Protein AF-X6MZI5-F1 (afdb_monomer)

Mean predicted aligned error: 8.21 Å

Sequence (232 aa):
QGCAEGRALANDKRVLLYYNGHGVPIPSDIGEIWFFNRNYTEYVPVSIWDVSNWLGSPSVMIFDCSAAGRIINRYQTYRQEYVKTQLRDYAQMQMQLQVQSQASESVLLNQPLTQIPEGGVSWNGLQIETAPILFGACDEGEILPMNPEWPRDIFTSCLLTPLKIAVKWFVKTHEWLHISDEVIQLLDNPLVGGDSTDHKSPLGELAWILLTVTDTIAWNVLPTGFFFFFFF

InterPro domains:
  IPR004083 Regulatory associated protein of TOR [PTHR12848] (3-227)
  IPR029347 Raptor, N-terminal CASPase-like domain [PF14538] (3-74)
  IPR029347 Raptor, N-terminal CASPase-like domain [SM01302] (1-76)

pLDDT: mean 86.28, std 15.32, range [34.62, 98.5]

Nearest PDB structures (foldseek):
  7uxh-assembly1_E  TM=8.650E-01  e=5.722E-16  Homo sapiens
  7ux2-assembly1_A  TM=8.882E-01  e=2.419E-15  Homo sapiens
  5wbl-assembly1_A  TM=8.940E-01  e=1.315E-14  Arabidopsis thaliana
  6bcu-assembly1_W  TM=8.772E-01  e=2.039E-14  Homo sapiens
  5wbj-assembly1_A  TM=8.291E-01  e=2.171E-14  Arabidopsis thaliana

Foldseek 3Di:
DVLLVQCVVQPQHEGEAEDAQAPHDDADLLQWGWDADPVNPDTDTDHLCVSDVSNFPDYAYEYQFWLQQSNVVNVVVVLVVVVVVLVVVVVVVVVVVVVVDVPDDDDDDDDDDDDDDRFADADPNRGDGDGYHYHYPDHNNGGQDPPPLADSRLVVCCVPPVLLSVVSVVCVVCVVVVDDVVNSVCLVPCVRQPDLCDCVGNNVVSNVVVVVVVLVCLVVPDDPVVSVVPPD

Solvent-accessible surface area (backbone atoms only — not comparable to full-atom values): 13535 Å² total; per-residue (Å²): 111,70,44,46,53,47,28,66,73,42,54,82,42,73,35,78,46,80,44,77,39,80,91,46,69,70,50,37,86,86,13,28,44,62,41,67,44,99,81,68,79,46,81,42,77,42,49,50,62,57,54,48,64,43,35,43,59,44,30,35,39,37,33,43,29,38,18,21,29,26,47,54,56,35,44,53,50,54,48,53,53,51,53,53,49,55,53,49,54,51,53,52,51,54,54,52,51,57,67,57,52,80,74,62,86,89,79,91,87,83,80,80,92,78,79,90,63,99,74,44,52,73,57,98,83,47,79,42,76,49,80,61,50,78,46,54,59,34,50,57,88,38,70,68,71,81,58,82,92,48,66,79,55,49,58,56,37,49,74,76,39,43,65,62,46,51,51,51,51,52,50,69,76,37,67,89,68,76,75,53,72,69,64,60,56,37,64,79,32,60,91,75,23,40,48,66,85,38,65,89,26,72,39,5,40,52,44,50,50,51,52,53,52,54,51,50,50,43,64,74,71,43,57,69,73,58,36,53,72,76,78,104

Radius of gyration: 23.89 Å; Cα contacts (8 Å, |Δi|>4): 265; chains: 1; bounding box: 51×34×81 Å

Organism: Reticulomyxa filosa (NCBI:txid46433)

Structure (mmCIF, N/CA/C/O backbone):
data_AF-X6MZI5-F1
#
_entry.id   AF-X6MZI5-F1
#
loop_
_atom_site.group_PDB
_atom_site.id
_atom_site.type_symbol
_atom_site.label_atom_id
_atom_site.label_alt_id
_atom_site.label_comp_id
_atom_site.label_asym_id
_atom_site.label_entity_id
_atom_site.label_seq_id
_atom_site.pdbx_PDB_ins_code
_atom_site.Cartn_x
_atom_site.Cartn_y
_atom_site.Cartn_z
_atom_site.occupancy
_atom_site.B_iso_or_equiv
_atom_site.auth_seq_id
_atom_site.auth_comp_id
_atom_site.auth_asym_id
_atom_site.auth_atom_id
_atom_site.pdbx_PDB_model_num
ATOM 1 N N . GLN A 1 1 ? -11.465 -13.905 6.793 1.00 70.56 1 GLN A N 1
ATOM 2 C CA . GLN A 1 1 ? -10.722 -15.117 7.201 1.00 70.56 1 GLN A CA 1
ATOM 3 C C . GLN A 1 1 ? -9.212 -14.882 7.129 1.00 70.56 1 GLN A C 1
ATOM 5 O O . GLN A 1 1 ? -8.599 -14.855 8.185 1.00 70.56 1 GLN A O 1
ATOM 10 N N . GLY A 1 2 ? -8.643 -14.564 5.957 1.00 87.88 2 GLY A N 1
ATOM 11 C CA . GLY A 1 2 ? -7.191 -14.347 5.815 1.00 87.88 2 GLY A CA 1
ATOM 12 C C . GLY A 1 2 ? -6.569 -13.284 6.739 1.00 87.88 2 GLY A C 1
ATOM 13 O O . GLY A 1 2 ? -5.491 -13.514 7.270 1.00 87.88 2 GLY A O 1
ATOM 14 N N . CYS A 1 3 ? -7.245 -12.157 7.007 1.00 92.62 3 CYS A N 1
ATOM 15 C CA . CYS A 1 3 ? -6.718 -11.123 7.915 1.00 92.62 3 CYS A CA 1
ATOM 16 C C . CYS A 1 3 ? -6.509 -11.635 9.351 1.00 92.62 3 CYS A C 1
ATOM 18 O O . CYS A 1 3 ? -5.430 -11.464 9.912 1.00 92.62 3 CYS A O 1
ATOM 20 N N . ALA A 1 4 ? -7.521 -12.299 9.920 1.00 91.75 4 ALA A N 1
ATOM 21 C CA . ALA A 1 4 ? -7.469 -12.812 11.289 1.00 91.75 4 ALA A CA 1
ATOM 22 C C . ALA A 1 4 ? -6.452 -13.957 11.436 1.00 91.75 4 ALA A C 1
ATOM 24 O O . ALA A 1 4 ? -5.729 -14.017 12.426 1.00 91.75 4 ALA A O 1
ATOM 25 N N . GLU A 1 5 ? -6.355 -14.833 10.431 1.00 93.81 5 GLU A N 1
ATOM 26 C CA . GLU A 1 5 ? -5.334 -15.888 10.380 1.00 93.81 5 GLU A CA 1
ATOM 27 C C . GLU A 1 5 ? -3.920 -15.294 10.290 1.00 93.81 5 GLU A C 1
ATOM 29 O O . GLU A 1 5 ? -3.028 -15.711 11.026 1.00 93.81 5 GLU A O 1
ATOM 34 N N . GLY A 1 6 ? -3.728 -14.269 9.451 1.00 93.44 6 GLY A N 1
ATOM 35 C CA . GLY A 1 6 ? -2.463 -13.545 9.334 1.00 93.44 6 GLY A CA 1
ATOM 36 C C . GLY A 1 6 ? -2.044 -12.867 10.641 1.00 93.44 6 GLY A C 1
ATOM 37 O O . GLY A 1 6 ? -0.890 -12.994 11.048 1.00 93.44 6 GLY A O 1
ATOM 38 N N . ARG A 1 7 ? -2.979 -12.210 11.343 1.00 94.62 7 ARG A N 1
ATOM 39 C CA . ARG A 1 7 ? -2.736 -11.658 12.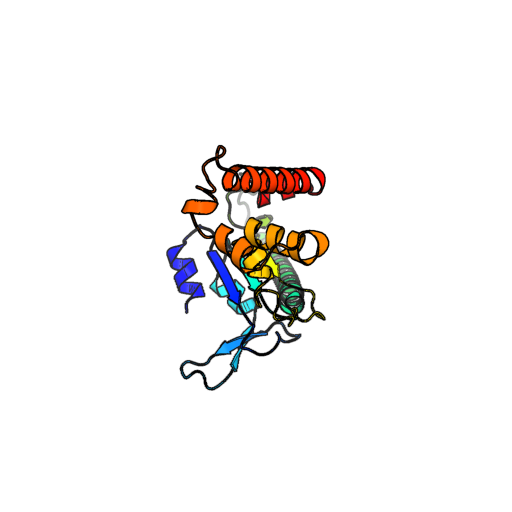687 1.00 94.62 7 ARG A CA 1
ATOM 40 C C . ARG A 1 7 ? -2.354 -12.748 13.685 1.00 94.62 7 ARG A C 1
ATOM 42 O O . ARG A 1 7 ? -1.344 -12.602 14.364 1.00 94.62 7 ARG A O 1
ATOM 49 N N . ALA A 1 8 ? -3.109 -13.844 13.749 1.00 94.69 8 ALA A N 1
ATOM 50 C CA . ALA A 1 8 ? -2.812 -14.942 14.668 1.00 94.69 8 ALA A CA 1
ATOM 51 C C . ALA A 1 8 ? -1.412 -15.536 14.431 1.00 94.69 8 ALA A C 1
ATOM 53 O O . ALA A 1 8 ? -0.701 -15.834 15.387 1.00 94.69 8 ALA A O 1
ATOM 54 N N . LEU A 1 9 ? -0.991 -15.654 13.168 1.00 95.81 9 LEU A N 1
ATOM 55 C CA . LEU A 1 9 ? 0.343 -16.136 12.806 1.00 95.81 9 LEU A CA 1
ATOM 56 C C . LEU A 1 9 ? 1.454 -15.135 13.161 1.00 95.81 9 LEU A C 1
ATOM 58 O O . LEU A 1 9 ? 2.540 -15.539 13.576 1.00 95.81 9 LEU A O 1
ATOM 62 N N . ALA A 1 10 ? 1.202 -13.838 12.978 1.00 94.88 10 ALA A N 1
ATOM 63 C CA . ALA A 1 10 ? 2.181 -12.789 13.243 1.00 94.88 10 ALA A CA 1
ATOM 64 C C . ALA A 1 10 ? 2.359 -12.490 14.740 1.00 94.88 10 ALA A C 1
ATOM 66 O O . ALA A 1 10 ? 3.416 -11.986 15.125 1.00 94.88 10 ALA A O 1
ATOM 67 N N . ASN A 1 11 ? 1.366 -12.812 15.578 1.00 92.62 11 ASN A N 1
ATOM 68 C CA . ASN A 1 11 ? 1.321 -12.426 16.989 1.00 92.62 11 ASN A CA 1
ATOM 69 C C . ASN A 1 11 ? 1.529 -10.900 17.124 1.00 92.62 11 ASN A C 1
ATOM 71 O O . ASN A 1 11 ? 0.775 -10.123 16.530 1.00 92.62 11 ASN A O 1
ATOM 75 N N . ASP A 1 12 ? 2.594 -10.477 17.809 1.00 89.81 12 ASP A N 1
ATOM 76 C CA . A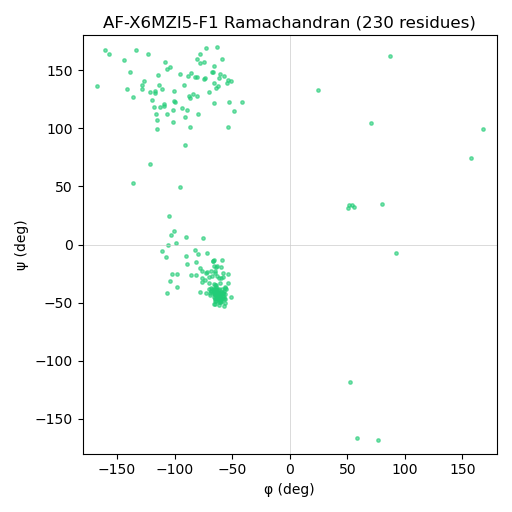SP A 1 12 ? 2.948 -9.068 18.021 1.00 89.81 12 ASP A CA 1
ATOM 77 C C . ASP A 1 12 ? 3.701 -8.444 16.830 1.00 89.81 12 ASP A C 1
ATOM 79 O O . ASP A 1 12 ? 3.985 -7.248 16.816 1.00 89.81 12 ASP A O 1
ATOM 83 N N . LYS A 1 13 ? 4.036 -9.235 15.800 1.00 94.56 13 LYS A N 1
ATOM 84 C CA . LYS A 1 13 ? 4.741 -8.740 14.611 1.00 94.56 13 LYS A CA 1
ATOM 85 C C . LYS A 1 13 ? 3.801 -7.998 13.665 1.00 94.56 13 LYS A C 1
ATOM 87 O O . LYS A 1 13 ? 2.573 -8.111 13.705 1.00 94.56 13 LYS A O 1
ATOM 92 N N . ARG A 1 14 ? 4.408 -7.240 12.756 1.00 94.19 14 ARG A N 1
ATOM 93 C CA . ARG A 1 14 ? 3.702 -6.464 11.738 1.00 94.19 14 ARG A CA 1
ATOM 94 C C . ARG A 1 14 ? 3.062 -7.369 10.685 1.00 94.19 14 ARG A C 1
ATOM 96 O O . ARG A 1 14 ? 3.733 -8.230 10.124 1.00 94.19 14 ARG A O 1
ATOM 103 N N . VAL A 1 15 ? 1.786 -7.133 10.385 1.00 96.88 15 VAL A N 1
ATOM 104 C CA . VAL A 1 15 ? 1.065 -7.796 9.284 1.00 96.88 15 VAL A CA 1
ATOM 105 C C . VAL A 1 15 ? 0.995 -6.857 8.084 1.00 96.88 15 VAL A C 1
ATOM 107 O O . VAL A 1 15 ? 0.620 -5.695 8.236 1.00 96.88 15 VAL A O 1
ATOM 110 N N . LEU A 1 16 ? 1.330 -7.359 6.895 1.00 96.75 16 LEU A N 1
ATOM 111 C CA . LEU A 1 16 ? 1.160 -6.649 5.629 1.00 96.75 16 LEU A CA 1
ATOM 112 C C . LEU A 1 16 ? -0.098 -7.153 4.913 1.00 96.75 16 LEU A C 1
ATOM 114 O O . LEU A 1 16 ? -0.204 -8.340 4.610 1.00 96.75 16 LEU A O 1
ATOM 118 N N . LEU A 1 17 ? -1.017 -6.243 4.596 1.00 97.25 17 LEU A N 1
ATOM 119 C CA . LEU A 1 17 ? -2.062 -6.466 3.604 1.00 97.25 17 LEU A CA 1
ATOM 120 C C . LEU A 1 17 ? -1.644 -5.807 2.291 1.00 97.25 17 LEU A C 1
ATOM 122 O O . LEU A 1 17 ? -1.450 -4.597 2.229 1.00 97.25 17 LEU A O 1
ATOM 126 N N . TYR A 1 18 ? -1.576 -6.598 1.231 1.00 97.38 18 TYR A N 1
ATOM 127 C CA . TYR A 1 18 ? -1.457 -6.094 -0.129 1.00 97.38 18 TYR A CA 1
ATOM 128 C C . TYR A 1 18 ? -2.775 -6.340 -0.867 1.00 97.38 18 TYR A C 1
ATOM 130 O O . TYR A 1 18 ? -3.228 -7.482 -0.968 1.00 97.38 18 TYR A O 1
ATOM 138 N N . TYR A 1 19 ? -3.402 -5.269 -1.348 1.00 97.25 19 TYR 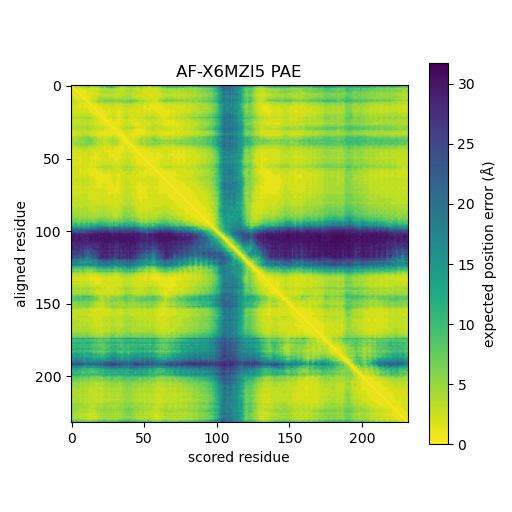A N 1
ATOM 139 C CA . TYR A 1 19 ? -4.652 -5.303 -2.097 1.00 97.25 19 TYR A CA 1
ATOM 140 C C . TYR A 1 19 ? -4.428 -4.756 -3.507 1.00 97.25 19 TYR A C 1
ATOM 142 O O . TYR A 1 19 ? -4.088 -3.585 -3.680 1.00 97.25 19 TYR A O 1
ATOM 150 N N . ASN A 1 20 ? -4.666 -5.604 -4.508 1.00 96.12 20 ASN A N 1
ATOM 151 C CA . ASN A 1 20 ? -4.699 -5.220 -5.915 1.00 96.12 20 ASN A CA 1
ATOM 152 C C . ASN A 1 20 ? -6.155 -5.219 -6.401 1.00 96.12 20 ASN A C 1
ATOM 154 O O . ASN A 1 20 ? -6.796 -6.268 -6.478 1.00 96.12 20 ASN A O 1
ATOM 158 N N . GLY A 1 21 ? -6.675 -4.030 -6.702 1.00 96.19 21 GLY A N 1
ATOM 159 C CA . GLY A 1 21 ? -8.081 -3.805 -7.037 1.00 96.19 21 GLY A CA 1
ATOM 160 C C . GLY A 1 21 ? -8.352 -3.574 -8.523 1.00 96.19 21 GLY A C 1
ATOM 161 O O . GLY A 1 21 ? -9.324 -2.905 -8.851 1.00 96.19 21 GLY A O 1
ATOM 162 N N . HIS A 1 22 ? -7.508 -4.056 -9.441 1.00 94.00 22 HIS A N 1
ATOM 163 C CA . HIS A 1 22 ? -7.655 -3.748 -10.877 1.00 94.00 22 HIS A CA 1
ATOM 164 C C . HIS A 1 22 ? -8.823 -4.460 -11.566 1.00 94.00 22 HIS A C 1
ATOM 166 O O . HIS A 1 22 ? -9.284 -4.013 -12.614 1.00 94.00 22 HIS A O 1
ATOM 172 N N . GLY A 1 23 ? -9.260 -5.598 -11.023 1.00 93.06 23 GLY A N 1
ATOM 173 C CA . GLY A 1 23 ? -10.315 -6.443 -11.596 1.00 93.06 23 GLY A CA 1
ATOM 174 C C . GLY A 1 23 ? -11.687 -6.268 -10.947 1.00 93.06 23 GLY A C 1
ATOM 175 O O . GLY A 1 23 ? -12.558 -7.106 -11.156 1.00 93.06 23 GLY A O 1
ATOM 176 N N . VAL A 1 24 ? -11.861 -5.237 -10.121 1.00 96.31 24 VAL A N 1
ATOM 177 C CA . VAL A 1 24 ? -13.072 -4.984 -9.332 1.00 96.31 24 VAL A CA 1
ATOM 178 C C . VAL A 1 24 ? -13.481 -3.509 -9.458 1.00 96.31 24 VAL A C 1
ATOM 180 O O . VAL A 1 24 ? -12.698 -2.706 -9.974 1.00 96.31 24 VAL A O 1
ATOM 183 N N . PRO A 1 25 ? -14.696 -3.117 -9.033 1.00 97.19 25 PRO A N 1
ATOM 184 C CA . PRO A 1 25 ? -15.101 -1.719 -9.054 1.00 97.19 25 PRO A CA 1
ATOM 185 C C . PRO A 1 25 ? -14.182 -0.822 -8.215 1.00 97.19 25 PRO A C 1
ATOM 187 O O . PRO A 1 25 ? -13.479 -1.269 -7.308 1.00 97.19 25 PRO A O 1
ATOM 190 N N . ILE A 1 26 ? -14.228 0.475 -8.509 1.00 97.31 26 ILE A N 1
ATOM 191 C CA . ILE A 1 26 ? -13.518 1.506 -7.749 1.00 97.31 26 ILE A CA 1
ATOM 192 C C . ILE A 1 26 ? -14.029 1.506 -6.292 1.00 97.31 26 ILE A C 1
ATOM 194 O O . ILE A 1 26 ? -15.232 1.297 -6.079 1.00 97.31 26 ILE A O 1
ATOM 198 N N . PRO A 1 27 ? -13.161 1.736 -5.286 1.00 98.38 27 PRO A N 1
ATOM 199 C CA . PRO A 1 27 ? -13.588 1.874 -3.899 1.00 98.38 27 PRO A CA 1
ATOM 200 C C . PRO A 1 27 ? -14.724 2.890 -3.733 1.00 98.38 27 PRO A C 1
ATOM 202 O O . PRO A 1 27 ? -14.748 3.945 -4.381 1.00 98.38 27 PRO A O 1
ATOM 205 N N . SER A 1 28 ? -15.679 2.566 -2.864 1.00 97.81 28 SER A N 1
ATOM 206 C CA . SER A 1 28 ? -16.826 3.441 -2.618 1.00 97.81 28 SER A CA 1
ATOM 207 C C . SER A 1 28 ? -16.429 4.658 -1.773 1.00 97.81 28 SER A C 1
ATOM 209 O O . SER A 1 28 ? -15.454 4.623 -1.021 1.00 97.81 28 SER A O 1
ATOM 211 N N . ASP A 1 29 ? -17.205 5.742 -1.856 1.00 95.38 29 ASP A N 1
ATOM 212 C CA . ASP A 1 29 ? -16.962 6.970 -1.071 1.00 95.38 29 ASP A CA 1
ATOM 213 C C . ASP A 1 29 ? -17.145 6.747 0.441 1.00 95.38 29 ASP A C 1
ATOM 215 O O . ASP A 1 29 ? -16.654 7.512 1.271 1.00 95.38 29 ASP A O 1
ATOM 219 N N . ILE A 1 30 ? -17.840 5.668 0.816 1.00 95.00 30 ILE A N 1
ATOM 220 C CA . ILE A 1 30 ? -18.020 5.249 2.208 1.00 95.00 30 ILE A CA 1
ATOM 221 C C . ILE A 1 30 ? -16.923 4.286 2.686 1.00 95.00 30 ILE A C 1
ATOM 223 O O . ILE A 1 30 ? -16.992 3.825 3.822 1.00 95.00 30 ILE A O 1
ATOM 227 N N . GLY A 1 31 ? -15.886 4.047 1.874 1.00 93.69 31 GLY A N 1
ATOM 228 C CA . GLY A 1 31 ? -14.690 3.265 2.214 1.00 93.69 31 GLY A CA 1
ATOM 229 C C . GLY A 1 31 ? -14.873 1.761 2.139 1.00 93.69 31 GLY A C 1
ATOM 230 O O . GLY A 1 31 ? -14.285 1.038 2.944 1.00 93.69 31 GLY A O 1
ATOM 231 N N . GLU A 1 32 ? -15.673 1.285 1.192 1.00 97.94 32 GLU A N 1
ATOM 232 C CA . GLU A 1 32 ? -15.724 -0.137 0.873 1.00 97.94 32 GLU A CA 1
ATOM 233 C C . GLU A 1 32 ? -14.733 -0.465 -0.241 1.00 97.94 32 GLU A C 1
ATOM 235 O O . GLU A 1 32 ? -14.628 0.246 -1.244 1.00 97.94 32 GLU A O 1
ATOM 240 N N . ILE A 1 33 ? -14.032 -1.578 -0.058 1.00 98.06 33 ILE A N 1
ATOM 241 C CA . ILE A 1 33 ? -13.225 -2.239 -1.079 1.00 98.06 33 ILE A CA 1
ATOM 242 C C . ILE A 1 33 ? -13.920 -3.528 -1.514 1.00 98.06 33 ILE A C 1
ATOM 244 O O . ILE A 1 33 ? -14.740 -4.084 -0.781 1.00 98.06 33 ILE A O 1
ATOM 248 N N . TRP A 1 34 ? -13.612 -4.005 -2.714 1.00 98.00 34 TRP A N 1
ATOM 249 C CA . TRP A 1 34 ? -14.397 -5.044 -3.367 1.00 98.00 34 TRP A CA 1
ATOM 250 C C . TRP A 1 34 ? -13.628 -6.355 -3.443 1.00 98.00 34 TRP A C 1
ATOM 252 O O . TRP A 1 34 ? -12.472 -6.403 -3.857 1.00 98.00 34 TRP A O 1
ATOM 262 N N . PHE A 1 35 ? -14.303 -7.441 -3.090 1.00 95.62 35 PHE A N 1
ATOM 263 C CA . PHE A 1 35 ? -13.790 -8.800 -3.219 1.00 95.62 35 PHE A CA 1
ATOM 264 C C . PHE A 1 35 ? -14.738 -9.639 -4.061 1.00 95.62 35 PHE A C 1
ATOM 266 O O . PHE A 1 35 ? -15.895 -9.285 -4.245 1.00 95.62 35 PHE A O 1
ATOM 273 N N . PHE A 1 36 ? -14.275 -10.782 -4.550 1.00 93.44 36 PHE A N 1
ATOM 274 C CA . PHE A 1 36 ? -15.170 -11.754 -5.166 1.00 93.44 36 PHE A CA 1
ATOM 275 C C . PHE A 1 36 ? -15.839 -12.622 -4.103 1.00 93.44 36 PHE A C 1
ATOM 277 O O . PHE A 1 36 ? -15.220 -13.006 -3.106 1.00 93.44 36 PHE A O 1
ATOM 284 N N . ASN A 1 37 ? -17.097 -12.989 -4.343 1.00 92.50 37 ASN A N 1
ATOM 285 C CA . ASN A 1 37 ? -17.698 -14.111 -3.631 1.00 92.50 37 ASN A CA 1
ATOM 286 C C . ASN A 1 37 ? -16.949 -15.425 -3.966 1.00 92.50 37 ASN A C 1
ATOM 288 O O . ASN A 1 37 ? -16.133 -15.492 -4.886 1.00 92.50 37 ASN A O 1
ATOM 292 N N . ARG A 1 38 ? -17.243 -16.508 -3.235 1.00 90.88 38 ARG A N 1
ATOM 293 C CA . ARG A 1 38 ? -16.548 -17.804 -3.410 1.00 90.88 38 ARG A CA 1
ATOM 294 C C . ARG A 1 38 ? -16.647 -18.389 -4.824 1.00 90.88 38 ARG A C 1
ATOM 296 O O . ARG A 1 38 ? -15.797 -19.185 -5.200 1.00 90.88 38 ARG A O 1
ATOM 303 N N . ASN A 1 39 ? -17.680 -18.012 -5.574 1.00 95.12 39 ASN A N 1
ATOM 304 C CA . ASN A 1 39 ? -17.945 -18.524 -6.916 1.00 95.12 39 ASN A CA 1
ATOM 305 C C . ASN A 1 39 ? -17.454 -17.576 -8.022 1.00 95.12 39 ASN A C 1
ATOM 307 O O . ASN A 1 39 ? -17.653 -17.880 -9.193 1.00 95.12 39 ASN A O 1
ATOM 311 N N . TYR A 1 40 ? -16.834 -16.443 -7.671 1.00 92.44 40 TYR A N 1
ATOM 312 C CA . TYR A 1 40 ? -16.377 -15.409 -8.604 1.00 92.44 40 TYR A CA 1
ATOM 313 C C . TYR A 1 40 ? -17.479 -14.851 -9.517 1.00 92.44 40 TYR A C 1
ATOM 315 O O . TYR A 1 40 ? -17.219 -14.472 -10.657 1.00 92.44 40 TYR A O 1
ATOM 323 N N . THR A 1 41 ? -18.717 -14.793 -9.021 1.00 93.69 41 THR A N 1
ATOM 324 C CA . THR A 1 41 ? -19.868 -14.299 -9.797 1.00 93.69 41 THR A CA 1
ATOM 325 C C . THR A 1 41 ? -20.274 -12.878 -9.435 1.00 93.69 41 THR A C 1
ATOM 327 O O . THR A 1 41 ? -20.888 -12.194 -10.246 1.00 93.69 41 THR A O 1
ATOM 330 N N . GLU A 1 42 ? -19.962 -12.437 -8.217 1.00 95.19 42 GLU A N 1
ATOM 331 C CA . GLU A 1 42 ? -20.411 -11.154 -7.677 1.00 95.19 42 GLU A CA 1
ATOM 332 C C . GLU A 1 42 ? -19.287 -10.471 -6.905 1.00 95.19 42 GLU A C 1
ATOM 334 O O . GLU A 1 42 ? -18.467 -11.134 -6.257 1.00 95.19 42 GLU A O 1
ATOM 339 N N . TYR A 1 43 ? -19.307 -9.139 -6.943 1.00 96.88 43 TYR A N 1
ATOM 340 C CA . TYR A 1 43 ? -18.481 -8.305 -6.085 1.00 96.88 43 TYR A CA 1
ATOM 341 C C . TYR A 1 43 ? -19.160 -8.122 -4.726 1.00 96.88 43 TYR A C 1
ATOM 343 O O . TYR A 1 43 ? -20.325 -7.737 -4.641 1.00 96.88 43 TYR A O 1
ATOM 351 N N . VAL A 1 44 ? -18.409 -8.378 -3.663 1.00 96.81 44 VAL A N 1
ATOM 352 C CA . VAL A 1 44 ? -18.818 -8.244 -2.269 1.00 96.81 44 VAL A CA 1
ATOM 353 C C . VAL A 1 44 ? -18.082 -7.040 -1.677 1.00 96.81 44 VAL A C 1
ATOM 355 O O . VAL A 1 44 ? -16.845 -7.055 -1.660 1.00 96.81 44 VAL A O 1
ATOM 358 N N . PRO A 1 45 ? -18.799 -6.003 -1.210 1.00 97.56 45 PRO A N 1
ATOM 359 C CA . PRO A 1 45 ? -18.179 -4.861 -0.558 1.00 97.56 45 PRO A CA 1
ATOM 360 C C . PRO A 1 45 ? -17.735 -5.232 0.858 1.00 97.56 45 PRO A C 1
ATOM 362 O O . PRO A 1 45 ? -18.416 -5.968 1.576 1.00 97.56 45 PRO A O 1
ATOM 365 N N . VAL A 1 46 ? -16.586 -4.707 1.269 1.00 97.62 46 VAL A N 1
ATOM 366 C CA . VAL A 1 46 ? -16.038 -4.872 2.615 1.00 97.62 46 VAL A CA 1
ATOM 367 C C . VAL A 1 46 ? -15.511 -3.527 3.094 1.00 97.62 46 VAL A C 1
ATOM 369 O O . VAL A 1 46 ? -14.698 -2.897 2.419 1.00 97.62 46 VAL A O 1
ATOM 372 N N . SER A 1 47 ? -15.954 -3.095 4.274 1.00 97.62 47 SER A N 1
ATOM 373 C CA . SER A 1 47 ? -15.501 -1.848 4.893 1.00 97.62 47 SER A CA 1
ATOM 374 C C . SER A 1 47 ? -14.013 -1.901 5.237 1.00 97.62 47 SER A C 1
ATOM 376 O O . SER A 1 47 ? -13.537 -2.855 5.859 1.00 97.62 47 SER A O 1
ATOM 378 N N . ILE A 1 48 ? -13.279 -0.832 4.919 1.00 97.69 48 ILE A N 1
ATOM 379 C CA . ILE A 1 48 ? -11.877 -0.680 5.324 1.00 97.69 48 ILE A CA 1
ATOM 380 C C . ILE A 1 48 ? -11.701 -0.709 6.849 1.00 97.69 48 ILE A C 1
ATOM 382 O O . ILE A 1 48 ? -10.668 -1.151 7.354 1.00 97.69 48 ILE A O 1
ATOM 386 N N . TRP A 1 49 ? -12.718 -0.272 7.595 1.00 97.12 49 TRP A N 1
ATOM 387 C CA . TRP A 1 49 ? -12.701 -0.329 9.052 1.00 97.12 49 TRP A CA 1
ATOM 388 C C . TRP A 1 49 ? -12.644 -1.773 9.554 1.00 97.12 49 TRP A C 1
ATOM 390 O O . TRP A 1 49 ? -11.809 -2.107 10.393 1.00 97.12 49 TRP A O 1
ATOM 400 N N . ASP A 1 50 ? -13.473 -2.646 8.983 1.00 97.06 50 ASP A N 1
ATOM 401 C CA . ASP A 1 50 ? -13.514 -4.058 9.358 1.00 97.06 50 ASP A CA 1
ATOM 402 C C . ASP A 1 50 ? -12.212 -4.766 8.984 1.00 97.06 50 ASP A C 1
ATOM 404 O O . ASP A 1 50 ? -11.652 -5.498 9.798 1.00 97.06 50 ASP A O 1
ATOM 408 N N . VAL A 1 51 ? -11.671 -4.473 7.796 1.00 97.00 51 VAL A N 1
ATOM 409 C CA . VAL A 1 51 ? -10.360 -4.978 7.362 1.00 97.00 51 VAL A CA 1
ATOM 410 C C . VAL A 1 51 ? -9.269 -4.598 8.361 1.00 97.00 51 VAL A C 1
ATOM 412 O O . VAL A 1 51 ? -8.492 -5.461 8.773 1.00 97.00 51 VAL A O 1
ATOM 415 N N . SER A 1 52 ? -9.234 -3.336 8.799 1.00 95.56 52 SER A N 1
ATOM 416 C CA . SER A 1 52 ? -8.282 -2.879 9.814 1.00 95.56 52 SER A CA 1
ATOM 417 C C . SER A 1 52 ? -8.452 -3.615 11.139 1.00 95.56 52 SER A C 1
ATOM 419 O O . SER A 1 52 ? -7.453 -4.030 11.723 1.00 95.56 52 SER A O 1
ATOM 421 N N . ASN A 1 53 ? -9.686 -3.801 11.609 1.00 94.75 53 ASN A N 1
ATOM 422 C CA . ASN A 1 53 ? -9.955 -4.488 12.874 1.00 94.75 53 ASN A CA 1
ATOM 423 C C . ASN A 1 53 ? -9.553 -5.965 12.812 1.00 94.75 53 ASN A C 1
ATOM 425 O O . ASN A 1 53 ? -8.999 -6.498 13.768 1.00 94.75 53 ASN A O 1
ATOM 429 N N . TRP A 1 54 ? -9.783 -6.636 11.680 1.00 95.88 54 TRP A N 1
ATOM 430 C CA . TRP A 1 54 ? -9.370 -8.029 11.506 1.00 95.88 54 TRP A CA 1
ATOM 431 C C . TRP A 1 54 ? -7.854 -8.191 11.390 1.00 95.88 54 TRP A C 1
ATOM 433 O O . TRP A 1 54 ? -7.323 -9.218 11.808 1.00 95.88 54 TRP A O 1
ATOM 443 N N . LEU A 1 55 ? -7.160 -7.216 10.797 1.00 95.44 55 LEU A N 1
ATOM 444 C CA . LEU A 1 55 ? -5.699 -7.213 10.715 1.00 95.44 55 LEU A CA 1
ATOM 445 C C . LEU A 1 55 ? -5.041 -6.885 12.051 1.00 95.44 55 LEU A C 1
ATOM 447 O O . LEU A 1 55 ? -3.923 -7.339 12.284 1.00 95.44 55 LEU A O 1
ATOM 451 N N . GLY A 1 56 ? -5.691 -6.087 12.899 1.00 93.50 56 GLY A N 1
ATOM 452 C CA . GLY A 1 56 ? -5.144 -5.616 14.167 1.00 93.50 56 GLY A CA 1
ATOM 453 C C . GLY A 1 56 ? -3.840 -4.825 14.013 1.00 93.50 56 GLY A C 1
ATOM 454 O O . GLY A 1 56 ? -3.418 -4.439 12.915 1.00 93.50 56 GLY A O 1
ATOM 455 N N . SER A 1 57 ? -3.167 -4.618 15.138 1.00 92.62 57 SER A N 1
ATOM 456 C CA . SER A 1 57 ? -1.923 -3.857 15.234 1.00 92.62 57 SER A CA 1
ATOM 457 C C . SER A 1 57 ? -0.741 -4.748 15.646 1.00 92.62 57 SER A C 1
ATOM 459 O O . SER A 1 57 ? -0.948 -5.652 16.451 1.00 92.62 57 SER A O 1
ATOM 461 N N . PRO A 1 58 ? 0.492 -4.492 15.159 1.00 94.75 58 PRO A N 1
ATOM 462 C CA . PRO A 1 58 ? 0.868 -3.489 14.151 1.00 94.75 58 PRO A CA 1
ATOM 463 C C . PRO A 1 58 ? 0.598 -3.965 12.715 1.00 94.75 58 PRO A C 1
ATOM 465 O O . PRO A 1 58 ? 0.777 -5.143 12.402 1.00 94.75 58 PRO A O 1
ATOM 468 N N . SER A 1 59 ? 0.187 -3.074 11.808 1.00 96.19 59 SER A N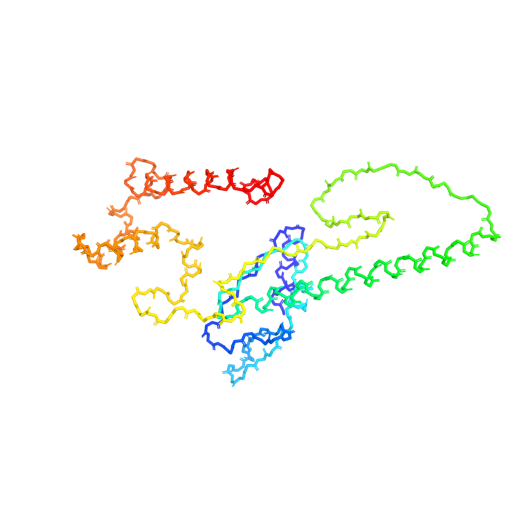 1
ATOM 469 C CA . SER A 1 59 ? -0.103 -3.447 10.412 1.00 96.19 59 SER A CA 1
ATOM 470 C C . SER A 1 59 ? 0.278 -2.385 9.375 1.00 96.19 59 SER A C 1
ATOM 472 O O . SER A 1 59 ? 0.465 -1.205 9.683 1.00 96.19 59 SER A O 1
ATOM 474 N N . VAL A 1 60 ? 0.453 -2.842 8.134 1.00 97.25 60 VAL A N 1
ATOM 475 C CA . VAL A 1 60 ? 0.679 -2.037 6.926 1.00 97.25 60 VAL A CA 1
ATOM 476 C C . VAL A 1 60 ? -0.325 -2.489 5.877 1.00 97.25 60 VAL A C 1
ATOM 478 O O . VAL A 1 60 ? -0.532 -3.691 5.717 1.00 97.25 60 VAL A O 1
ATOM 481 N N . MET A 1 61 ? -0.934 -1.556 5.154 1.00 97.94 61 MET A N 1
ATOM 482 C CA . MET A 1 61 ? -1.829 -1.865 4.042 1.00 97.94 61 MET A CA 1
ATOM 483 C C . MET A 1 61 ? -1.413 -1.096 2.794 1.00 97.94 61 MET A C 1
ATOM 485 O O . MET A 1 61 ? -1.150 0.104 2.855 1.00 97.94 61 MET A O 1
ATOM 489 N N . ILE A 1 62 ? -1.365 -1.797 1.667 1.00 98.25 62 ILE A N 1
ATOM 490 C CA . ILE A 1 62 ? -0.999 -1.259 0.359 1.00 98.25 62 ILE A CA 1
ATOM 491 C C . ILE A 1 62 ? -2.188 -1.462 -0.580 1.00 98.25 62 ILE A C 1
ATOM 493 O O . ILE A 1 62 ? -2.639 -2.594 -0.757 1.00 98.25 62 ILE A O 1
ATOM 497 N N . PHE A 1 63 ? -2.674 -0.378 -1.186 1.00 98.12 63 PHE A N 1
ATOM 498 C CA . PHE A 1 63 ? -3.807 -0.381 -2.110 1.00 98.12 63 PHE A CA 1
ATOM 499 C C . PHE A 1 63 ? -3.363 0.028 -3.515 1.00 98.12 63 PHE A C 1
ATOM 501 O O . PHE A 1 63 ? -3.248 1.216 -3.824 1.00 98.12 63 PHE A O 1
ATOM 508 N N . ASP A 1 64 ? -3.156 -0.966 -4.378 1.00 97.81 64 ASP A N 1
ATOM 509 C CA . ASP A 1 64 ? -2.945 -0.768 -5.811 1.00 97.81 64 ASP A CA 1
ATOM 510 C C . ASP A 1 64 ? -4.290 -0.835 -6.545 1.00 97.81 64 ASP A C 1
ATOM 512 O O . ASP A 1 64 ? -4.759 -1.892 -6.975 1.00 97.81 64 ASP A O 1
ATOM 516 N N . CYS A 1 65 ? -4.973 0.306 -6.602 1.00 97.19 65 CYS A N 1
ATOM 517 C CA . CYS A 1 65 ? -6.235 0.470 -7.312 1.00 97.19 65 CYS A CA 1
ATOM 518 C C . CYS A 1 65 ? -6.471 1.942 -7.669 1.00 97.19 65 CYS A C 1
ATOM 520 O O . CYS A 1 65 ? -5.825 2.840 -7.127 1.00 97.19 65 CYS A O 1
ATOM 522 N N . SER A 1 66 ? -7.406 2.177 -8.591 1.00 97.19 66 SER A N 1
ATOM 523 C CA . SER A 1 66 ? -7.888 3.531 -8.882 1.00 97.19 66 SER A CA 1
ATOM 524 C C . SER A 1 66 ? -8.669 4.085 -7.691 1.00 97.19 66 SER A C 1
ATOM 526 O O . SER A 1 66 ? -9.327 3.321 -6.985 1.00 97.19 66 SER A O 1
ATOM 528 N N . ALA A 1 67 ? -8.616 5.399 -7.486 1.00 97.81 67 ALA A N 1
ATOM 529 C CA . ALA A 1 67 ? -9.213 6.103 -6.356 1.00 97.81 67 ALA A CA 1
ATOM 530 C C . ALA A 1 67 ? -8.804 5.572 -4.967 1.00 97.81 67 ALA A C 1
ATOM 532 O O . ALA A 1 67 ? -9.605 5.598 -4.025 1.00 97.81 67 ALA A O 1
ATOM 533 N N . ALA A 1 68 ? -7.565 5.091 -4.810 1.00 98.12 68 ALA A N 1
ATOM 534 C CA . ALA A 1 68 ? -7.074 4.556 -3.536 1.00 98.12 68 ALA A CA 1
ATOM 535 C C . ALA A 1 68 ? -7.166 5.582 -2.384 1.00 98.12 68 ALA A C 1
ATOM 537 O O . ALA A 1 68 ? -7.384 5.195 -1.233 1.00 98.12 68 ALA A O 1
ATOM 538 N N . GLY A 1 69 ? -7.094 6.884 -2.690 1.00 98.12 69 GLY A N 1
ATOM 539 C CA . GLY A 1 69 ? -7.318 7.973 -1.736 1.00 98.12 69 GLY A CA 1
ATOM 540 C C . GLY A 1 69 ? -8.650 7.876 -0.982 1.00 98.12 69 GLY A C 1
ATOM 541 O O . GLY A 1 69 ? -8.682 8.157 0.214 1.00 98.12 69 GLY A O 1
ATOM 542 N N . ARG A 1 70 ? -9.721 7.350 -1.601 1.00 98.25 70 ARG A N 1
ATOM 543 C CA . ARG A 1 70 ? -11.024 7.143 -0.931 1.00 98.25 70 ARG A CA 1
ATOM 544 C C . ARG A 1 70 ? -10.902 6.220 0.276 1.00 98.25 70 ARG A C 1
ATOM 546 O O . ARG A 1 70 ? -11.480 6.479 1.330 1.00 98.25 70 ARG A O 1
ATOM 553 N N . ILE A 1 71 ? -10.112 5.156 0.131 1.00 98.50 71 ILE A N 1
ATOM 554 C CA . ILE A 1 71 ? -9.865 4.167 1.185 1.00 98.50 71 ILE A CA 1
ATOM 555 C C . ILE A 1 71 ? -9.145 4.840 2.358 1.00 98.50 71 ILE A C 1
ATOM 557 O O . ILE A 1 71 ? -9.568 4.711 3.509 1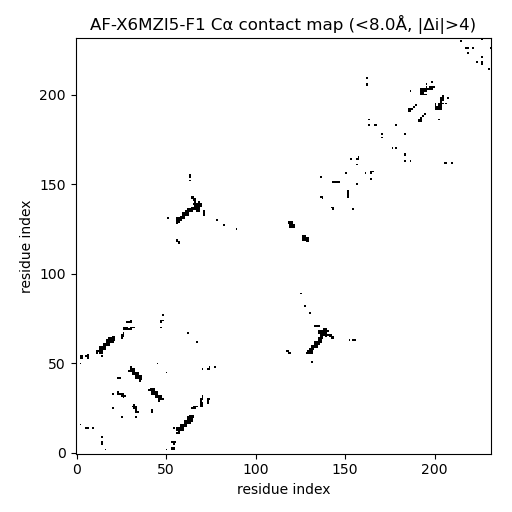.00 98.50 71 ILE A O 1
ATOM 561 N N . ILE A 1 72 ? -8.077 5.589 2.062 1.00 97.94 72 ILE A N 1
ATOM 562 C CA . ILE A 1 72 ? -7.237 6.253 3.067 1.00 97.94 72 ILE A CA 1
ATOM 563 C C . ILE A 1 72 ? -8.027 7.341 3.800 1.00 97.94 72 ILE A C 1
ATOM 565 O O . ILE A 1 72 ? -8.084 7.331 5.032 1.00 97.94 72 ILE A O 1
ATOM 569 N N . ASN A 1 73 ? -8.682 8.238 3.062 1.00 97.81 73 ASN A N 1
ATOM 570 C CA . ASN A 1 73 ? -9.446 9.359 3.614 1.00 97.81 73 ASN A CA 1
ATOM 571 C C . ASN A 1 73 ? -10.595 8.860 4.496 1.00 97.81 73 ASN A C 1
ATOM 573 O O . ASN A 1 73 ? -10.831 9.366 5.604 1.00 97.81 73 ASN A O 1
ATOM 577 N N . ARG A 1 74 ? -11.286 7.803 4.053 1.00 98.00 74 ARG A N 1
ATOM 578 C CA . ARG A 1 74 ? -12.365 7.218 4.841 1.00 98.00 74 ARG A CA 1
ATOM 579 C C . ARG A 1 74 ? -11.851 6.524 6.096 1.00 98.00 74 ARG A C 1
ATOM 581 O O . ARG A 1 74 ? -12.421 6.735 7.167 1.00 98.00 74 ARG A O 1
ATOM 588 N N . TYR A 1 75 ? -10.767 5.754 6.004 1.00 98.00 75 TYR A N 1
ATOM 589 C CA . TYR A 1 75 ? -10.156 5.142 7.182 1.00 98.00 75 TYR A CA 1
ATOM 590 C C . TYR A 1 75 ? -9.760 6.194 8.225 1.00 98.00 75 TYR A C 1
ATOM 592 O O . TYR A 1 75 ? -10.061 6.037 9.409 1.00 98.00 75 TYR A O 1
ATOM 600 N N . GLN A 1 76 ? -9.140 7.297 7.794 1.00 96.31 76 GLN A N 1
ATOM 601 C CA . GLN A 1 76 ? -8.784 8.402 8.687 1.00 96.31 76 GLN A CA 1
ATOM 602 C C . GLN A 1 76 ? -10.011 8.980 9.399 1.00 96.31 76 GLN A C 1
ATOM 604 O O . GLN A 1 76 ? -9.956 9.230 10.604 1.00 96.31 76 GLN A O 1
ATOM 609 N N . THR A 1 77 ? -11.129 9.135 8.686 1.00 97.06 77 THR A N 1
ATOM 610 C CA . THR A 1 77 ? -12.397 9.599 9.268 1.00 97.06 77 THR A CA 1
ATOM 611 C C . THR A 1 77 ? -12.898 8.634 10.343 1.00 97.06 77 THR A C 1
ATOM 613 O O . THR A 1 77 ? -13.097 9.048 11.488 1.00 97.06 77 THR A O 1
ATOM 616 N N . TYR A 1 78 ? -13.000 7.336 10.027 1.00 96.75 78 TYR A N 1
ATOM 617 C CA . TYR A 1 78 ? -13.399 6.316 11.005 1.00 96.75 78 TYR A CA 1
ATOM 618 C C . TYR A 1 78 ? -12.487 6.300 12.227 1.00 96.75 78 TYR A C 1
ATOM 620 O O . TYR A 1 78 ? -12.938 6.200 13.369 1.00 96.75 78 TYR A O 1
ATOM 628 N N . ARG A 1 79 ? -11.184 6.460 12.003 1.00 94.81 79 ARG A N 1
ATOM 629 C CA . ARG A 1 79 ? -10.200 6.462 13.072 1.00 94.81 79 ARG A CA 1
ATOM 630 C C . ARG A 1 79 ? -10.362 7.658 14.008 1.00 94.81 79 ARG A C 1
ATOM 632 O O . ARG A 1 79 ? -10.267 7.493 15.224 1.00 94.81 79 ARG A O 1
ATOM 639 N N . GLN A 1 80 ? -10.612 8.848 13.470 1.00 94.69 80 GLN A N 1
ATOM 640 C CA . GLN A 1 80 ? -10.865 10.041 14.279 1.00 94.69 80 GLN A CA 1
ATOM 641 C C . GLN A 1 80 ? -12.141 9.896 15.113 1.00 94.69 80 GLN A C 1
ATOM 643 O O . GLN A 1 80 ? -12.154 10.283 16.283 1.00 94.69 80 GLN A O 1
ATOM 648 N N . GLU A 1 81 ? -13.203 9.340 14.531 1.00 94.94 81 GLU A N 1
ATOM 649 C CA . GLU A 1 81 ? -14.456 9.059 15.235 1.00 94.94 81 GLU A CA 1
ATOM 650 C C . GLU A 1 81 ? -14.244 8.051 16.368 1.00 94.94 81 GLU A C 1
ATOM 652 O O . GLU A 1 81 ? -14.633 8.322 17.504 1.00 94.94 81 GLU A O 1
ATOM 657 N N . TYR A 1 82 ? -13.537 6.951 16.099 1.00 93.06 82 TYR A N 1
ATOM 658 C CA . TYR A 1 82 ? -13.185 5.947 17.100 1.00 93.06 82 TYR A CA 1
ATOM 659 C C . TYR A 1 82 ? -12.423 6.547 18.286 1.00 93.06 82 TYR A C 1
ATOM 661 O O . TYR A 1 82 ? -12.821 6.361 19.434 1.00 93.06 82 TYR A O 1
ATOM 669 N N . VAL A 1 83 ? -11.364 7.323 18.026 1.00 90.75 83 VAL A N 1
ATOM 670 C CA . VAL A 1 83 ? -10.572 7.956 19.094 1.00 90.75 83 VAL A CA 1
ATOM 671 C C . VAL A 1 83 ? -11.423 8.933 19.910 1.00 90.75 83 VAL A C 1
ATOM 673 O O . VAL A 1 83 ? -11.340 8.939 21.137 1.00 90.75 83 VAL A O 1
ATOM 676 N N . LYS A 1 84 ? -12.278 9.734 19.259 1.00 91.75 84 LYS A N 1
ATOM 677 C CA . LYS A 1 84 ? -13.195 10.652 19.957 1.00 91.75 84 LYS A CA 1
ATOM 678 C C . LYS A 1 84 ? -14.157 9.901 20.877 1.00 91.75 84 LYS A C 1
ATOM 680 O O . LYS A 1 84 ? -14.389 10.366 21.991 1.00 91.75 84 LYS A O 1
ATOM 685 N N . THR A 1 85 ? -14.704 8.772 20.433 1.00 93.06 85 THR A N 1
ATOM 686 C CA . THR A 1 85 ? -15.598 7.935 21.246 1.00 93.06 85 THR A CA 1
ATOM 687 C C . THR A 1 85 ? -14.860 7.343 22.445 1.00 93.06 85 THR A C 1
ATOM 689 O O . THR A 1 85 ? -15.298 7.552 23.570 1.00 93.06 85 THR A O 1
ATOM 692 N N . GLN A 1 86 ? -13.675 6.755 22.243 1.00 88.88 86 GLN A N 1
ATOM 693 C CA . GLN A 1 86 ? -12.855 6.204 23.333 1.00 88.88 86 GLN A CA 1
ATOM 694 C C . GLN A 1 86 ? -12.527 7.245 24.414 1.00 88.88 86 GLN A C 1
ATOM 696 O O . GLN A 1 86 ? -12.624 6.974 25.610 1.00 88.88 86 GLN A O 1
ATOM 701 N N . LEU A 1 87 ? -12.184 8.471 24.007 1.00 88.75 87 LEU A N 1
ATOM 702 C CA . LEU A 1 87 ? -11.912 9.564 24.944 1.00 88.75 87 LEU A CA 1
ATOM 703 C C . LEU A 1 87 ? -13.162 9.997 25.723 1.00 88.75 87 LEU A C 1
ATOM 705 O O . LEU A 1 87 ? -13.063 10.303 26.913 1.00 88.75 87 LEU A O 1
ATOM 709 N N . ARG A 1 88 ? -14.332 10.030 25.071 1.00 90.69 88 ARG A N 1
ATOM 710 C CA . ARG A 1 88 ? -15.606 10.350 25.734 1.00 90.69 88 ARG A CA 1
ATOM 711 C C . ARG A 1 88 ? -15.972 9.287 26.764 1.00 90.69 88 ARG A C 1
ATOM 713 O O . ARG A 1 88 ? -16.292 9.649 27.894 1.00 90.69 88 ARG A O 1
ATOM 720 N N . ASP A 1 89 ? -15.875 8.015 26.397 1.00 90.69 89 ASP A N 1
ATOM 721 C CA . ASP A 1 89 ? -16.222 6.891 27.269 1.00 90.69 89 ASP A CA 1
ATOM 722 C C . ASP A 1 89 ? -15.285 6.835 28.485 1.00 90.69 89 ASP A C 1
ATOM 724 O O . ASP A 1 89 ? -15.736 6.711 29.626 1.00 90.69 89 ASP A O 1
ATOM 728 N N . TYR A 1 90 ? -13.984 7.052 28.267 1.00 87.50 90 TYR A N 1
ATOM 729 C CA . TYR A 1 90 ? -13.003 7.156 29.345 1.00 87.50 90 TYR A CA 1
ATOM 730 C C . TYR A 1 90 ? -13.318 8.308 30.313 1.00 87.50 90 TYR A C 1
ATOM 732 O O . TYR A 1 90 ? -13.304 8.120 31.532 1.00 87.50 90 TYR A O 1
ATOM 740 N N . ALA A 1 91 ? -13.648 9.495 29.795 1.00 88.25 91 ALA A N 1
ATOM 741 C CA . ALA A 1 91 ? -14.003 10.644 30.627 1.00 88.25 91 ALA A CA 1
ATOM 742 C C . ALA A 1 91 ? -15.271 10.390 31.464 1.00 88.25 91 ALA A C 1
ATOM 744 O O . ALA A 1 91 ? -15.319 10.756 32.641 1.00 88.25 91 ALA A O 1
ATOM 745 N N . GLN A 1 92 ? -16.278 9.725 30.888 1.00 90.06 92 GLN A N 1
ATOM 746 C CA . GLN A 1 92 ? -17.498 9.346 31.607 1.00 90.06 92 GLN A CA 1
ATOM 747 C C . GLN A 1 92 ? -17.215 8.337 32.725 1.00 90.06 92 GLN A C 1
ATOM 749 O O . GLN A 1 92 ? -17.715 8.506 33.838 1.00 90.06 92 GLN A O 1
ATOM 754 N N . MET A 1 93 ? -16.376 7.331 32.464 1.00 88.00 93 MET A N 1
ATOM 755 C CA . MET A 1 93 ? -15.968 6.351 33.473 1.00 88.00 93 MET A CA 1
ATOM 756 C C . MET A 1 93 ? -15.249 7.020 34.653 1.00 88.00 93 MET A C 1
ATOM 758 O O . MET A 1 93 ? -15.578 6.757 35.808 1.00 88.00 93 MET A O 1
ATOM 762 N N . GLN A 1 94 ? -14.315 7.938 34.382 1.00 85.31 94 GLN A N 1
ATOM 763 C CA . GLN A 1 94 ? -13.597 8.682 35.425 1.00 85.31 94 GLN A CA 1
ATOM 764 C C . GLN A 1 94 ? -14.542 9.519 36.296 1.00 85.31 94 GLN A C 1
ATOM 766 O O . GLN A 1 94 ? -14.417 9.526 37.521 1.00 85.31 94 GLN A O 1
ATOM 771 N N . MET A 1 95 ? -15.529 10.177 35.683 1.00 86.94 95 MET A N 1
ATOM 772 C CA . MET A 1 95 ? -16.538 10.937 36.421 1.00 86.94 95 MET A CA 1
ATOM 773 C C . MET A 1 95 ? -17.377 10.032 37.339 1.00 86.94 95 MET A C 1
ATOM 775 O O . MET A 1 95 ? -17.626 10.392 38.488 1.00 86.94 95 MET A O 1
ATOM 779 N N . GLN A 1 96 ? -17.774 8.842 36.877 1.00 86.12 96 GLN A N 1
ATOM 780 C CA . GLN A 1 96 ? -18.530 7.881 37.695 1.00 86.12 96 GLN A CA 1
ATOM 781 C C . GLN A 1 96 ? -17.712 7.351 38.883 1.00 86.12 96 GLN A C 1
ATOM 783 O O . GLN A 1 96 ? -18.236 7.259 39.994 1.00 86.12 96 GLN A O 1
ATOM 788 N N . LEU A 1 97 ? -16.425 7.055 38.676 1.00 82.44 97 LEU A N 1
ATOM 789 C CA . LEU A 1 97 ? -15.522 6.599 39.738 1.00 82.44 97 LEU A CA 1
ATOM 790 C C . LEU A 1 97 ? -15.315 7.671 40.817 1.00 82.44 97 LEU A C 1
ATOM 792 O O . LEU A 1 97 ? -15.321 7.355 42.007 1.00 82.44 97 LEU A O 1
ATOM 796 N N . GLN A 1 98 ? -15.204 8.945 40.429 1.00 76.06 98 GLN A N 1
ATOM 797 C CA . GLN A 1 98 ? -15.105 10.052 41.384 1.00 76.06 98 GLN A CA 1
ATOM 798 C C . GLN A 1 98 ? -16.365 10.176 42.249 1.00 76.06 98 GLN A C 1
ATOM 800 O O . 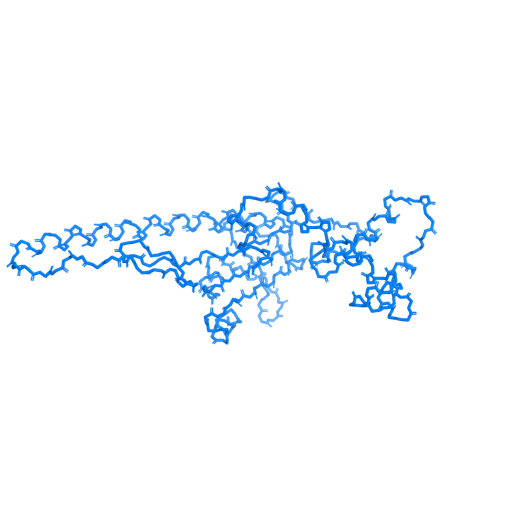GLN A 1 98 ? -16.255 10.334 43.465 1.00 76.06 98 GLN A O 1
ATOM 805 N N . VAL A 1 99 ? -17.553 10.018 41.656 1.00 70.94 99 VAL A N 1
ATOM 806 C CA . VAL A 1 99 ? -18.826 10.023 42.399 1.00 70.94 99 VAL A CA 1
ATOM 807 C C . VAL A 1 99 ? -18.921 8.838 43.374 1.00 70.94 99 VAL A C 1
ATOM 809 O O . VAL A 1 99 ? -19.439 9.002 44.475 1.00 70.94 99 VAL A O 1
ATOM 812 N N . GLN A 1 100 ? -18.375 7.665 43.030 1.00 60.56 100 GLN A N 1
ATOM 813 C CA . GLN A 1 100 ? -18.347 6.495 43.925 1.00 60.56 100 GLN A CA 1
ATOM 814 C C . GLN A 1 100 ? -17.290 6.597 45.042 1.00 60.56 100 GLN A C 1
ATOM 816 O O . GLN A 1 100 ? -17.521 6.126 46.154 1.00 60.56 100 GLN A O 1
ATOM 821 N N . SER A 1 101 ? -16.149 7.248 44.790 1.00 55.84 101 SER A N 1
ATOM 822 C CA . SER A 1 101 ? -15.053 7.406 45.765 1.00 55.84 101 SER A CA 1
ATOM 823 C C . SER A 1 101 ? -15.343 8.369 46.926 1.00 55.84 101 SER A C 1
ATOM 825 O O . SER A 1 101 ? -14.591 8.396 47.897 1.00 55.84 101 SER A O 1
ATOM 827 N N . GLN A 1 102 ? -16.470 9.091 46.908 1.00 54.81 102 GLN A N 1
ATOM 828 C CA . GLN A 1 102 ? -16.964 9.808 48.092 1.00 54.81 102 GLN A CA 1
ATOM 829 C C . GLN A 1 102 ? -17.598 8.878 49.151 1.00 54.81 102 GLN A C 1
ATOM 831 O O . GLN A 1 102 ? -18.107 9.368 50.157 1.00 54.81 102 GLN A O 1
ATOM 836 N N . ALA A 1 103 ? -17.545 7.550 48.963 1.00 53.34 103 ALA A N 1
ATOM 837 C CA . ALA A 1 103 ? -18.076 6.572 49.913 1.00 53.34 103 ALA A CA 1
ATOM 838 C C . ALA A 1 103 ? -17.032 5.760 50.710 1.00 53.34 103 ALA A C 1
ATOM 840 O O . ALA A 1 103 ? -17.447 5.104 51.661 1.00 53.34 103 ALA A O 1
ATOM 841 N N . SER A 1 104 ? -15.722 5.769 50.410 1.00 45.47 104 SER A N 1
ATOM 842 C CA . SER A 1 104 ? -14.686 5.114 51.250 1.00 45.47 104 SER A CA 1
ATOM 843 C C . SER A 1 104 ? -13.256 5.518 50.855 1.00 45.47 104 SER A C 1
ATOM 845 O O . SER A 1 104 ? -12.917 5.568 49.677 1.00 45.47 104 SER A O 1
ATOM 847 N N . GLU A 1 105 ? -12.422 5.792 51.857 1.00 53.22 105 GLU A N 1
ATOM 848 C CA . GLU A 1 105 ? -11.076 6.374 51.770 1.00 53.22 105 GLU A CA 1
ATOM 849 C C . GLU A 1 105 ? -9.972 5.428 51.239 1.00 53.22 105 GLU A C 1
ATOM 851 O O . GLU A 1 105 ? -9.867 4.269 51.634 1.00 53.22 105 GLU A O 1
ATOM 856 N N . SER A 1 106 ? -9.055 6.024 50.464 1.00 57.81 106 SER A N 1
ATOM 857 C CA . SER A 1 106 ? -7.652 5.646 50.184 1.00 57.81 106 SER A CA 1
ATOM 858 C C . SER A 1 106 ? -7.336 4.408 49.320 1.00 57.81 106 SER A C 1
ATOM 860 O O . SER A 1 106 ? -7.277 3.288 49.809 1.00 57.81 106 SER A O 1
ATOM 862 N N . VAL A 1 107 ? -6.927 4.638 48.059 1.00 47.50 107 VAL A N 1
ATOM 863 C CA . VAL A 1 107 ? -5.902 3.818 47.377 1.00 47.50 107 VAL A CA 1
ATOM 864 C C . VAL A 1 107 ? -5.001 4.726 46.525 1.00 47.50 107 VAL A C 1
ATOM 866 O O . VAL A 1 107 ? -5.459 5.622 45.823 1.00 47.50 107 VAL A O 1
ATOM 869 N N . LEU A 1 108 ? -3.698 4.490 46.661 1.00 41.00 108 LEU A N 1
ATOM 870 C CA . LEU A 1 108 ? -2.542 5.203 46.117 1.00 41.00 108 LEU A CA 1
ATOM 871 C C . LEU A 1 108 ? -2.634 5.499 44.607 1.00 41.00 108 LEU A C 1
ATOM 873 O O . LEU A 1 108 ? -2.542 4.592 43.783 1.00 41.00 108 LEU A O 1
ATOM 877 N N . LEU A 1 109 ? -2.701 6.784 44.247 1.00 48.16 109 LEU A N 1
ATOM 878 C CA . LEU A 1 109 ? -2.450 7.268 42.890 1.00 48.16 109 LEU A CA 1
ATOM 879 C C . LEU A 1 109 ? -1.035 7.853 42.850 1.00 48.16 109 LEU A C 1
ATOM 881 O O . LEU A 1 109 ? -0.803 8.905 43.437 1.00 48.16 109 LEU A O 1
ATOM 885 N N . ASN A 1 110 ? -0.096 7.126 42.241 1.00 50.91 110 ASN A N 1
ATOM 886 C CA . ASN A 1 110 ? 1.082 7.643 41.528 1.00 50.91 110 ASN A CA 1
ATOM 887 C C . ASN A 1 110 ? 2.052 6.489 41.255 1.00 50.91 110 ASN A C 1
ATOM 889 O O . ASN A 1 110 ? 2.863 6.129 42.108 1.00 50.91 110 ASN A O 1
ATOM 893 N N . GLN A 1 111 ? 2.017 5.950 40.037 1.00 43.84 111 GLN A N 1
ATOM 894 C CA . GLN A 1 111 ? 3.199 5.318 39.457 1.00 43.84 111 GLN A CA 1
ATOM 895 C C . GLN A 1 111 ? 3.614 6.103 38.207 1.00 43.84 111 GLN A C 1
ATOM 897 O O . GLN A 1 111 ? 2.751 6.434 37.390 1.00 43.84 111 GLN A O 1
ATOM 902 N N . PRO A 1 112 ? 4.903 6.466 38.080 1.00 38.03 112 PRO A N 1
ATOM 903 C CA . PRO A 1 112 ? 5.393 7.249 36.961 1.00 38.03 112 PRO A CA 1
ATOM 904 C C . PRO A 1 112 ? 5.567 6.390 35.704 1.00 38.03 112 PRO A C 1
ATOM 906 O O . PRO A 1 112 ? 5.748 5.177 35.771 1.00 38.03 112 PRO A O 1
ATOM 909 N N . LEU A 1 113 ? 5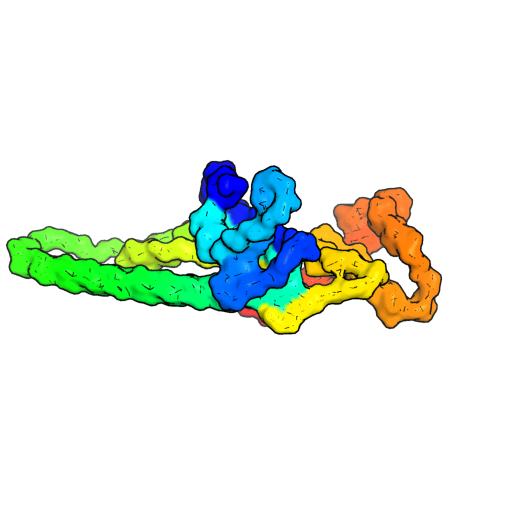.521 7.086 34.567 1.00 48.28 113 LEU A N 1
ATOM 910 C CA . LEU A 1 113 ? 5.695 6.608 33.196 1.00 48.28 113 LEU A CA 1
ATOM 911 C C . LEU A 1 113 ? 6.832 5.584 33.054 1.00 48.28 113 LEU A C 1
ATOM 913 O O . LEU A 1 113 ? 7.996 5.907 33.293 1.00 48.28 113 LEU A O 1
ATOM 917 N N . THR A 1 114 ? 6.512 4.395 32.549 1.00 36.84 114 THR A N 1
ATOM 918 C CA . THR A 1 114 ? 7.498 3.459 32.004 1.00 36.84 114 THR A CA 1
ATOM 919 C C . THR A 1 114 ? 7.247 3.245 30.514 1.00 36.84 114 THR A C 1
ATOM 921 O O . THR A 1 114 ? 6.213 2.738 30.101 1.00 36.84 114 THR A O 1
ATOM 924 N N . GLN A 1 115 ? 8.216 3.752 29.749 1.00 34.62 115 GLN A N 1
ATOM 925 C CA . GLN A 1 115 ? 8.723 3.367 28.427 1.00 34.62 115 GLN A CA 1
ATOM 926 C C . GLN A 1 115 ? 7.820 2.603 27.448 1.00 34.62 115 GLN A C 1
ATOM 928 O O . GLN A 1 115 ? 7.258 1.561 27.752 1.00 34.62 115 GLN A O 1
ATOM 933 N N . ILE A 1 116 ? 7.840 3.119 26.217 1.00 44.44 116 ILE A N 1
ATOM 934 C CA . ILE A 1 116 ? 7.285 2.581 24.973 1.00 44.44 116 ILE A CA 1
ATOM 935 C C . ILE A 1 116 ? 7.777 1.144 24.725 1.00 44.44 116 ILE A C 1
ATOM 937 O O . ILE A 1 116 ? 8.981 0.948 24.548 1.00 44.44 116 ILE A O 1
ATOM 941 N N . PRO A 1 117 ? 6.867 0.170 24.577 1.00 37.06 117 PRO A N 1
ATOM 942 C CA . PRO A 1 117 ? 7.043 -0.949 23.670 1.00 37.06 117 PRO A CA 1
ATOM 943 C C . PRO A 1 117 ? 6.172 -0.716 22.428 1.00 37.06 117 PRO A C 1
ATOM 945 O O . PRO A 1 117 ? 5.144 -0.038 22.480 1.00 37.06 117 PRO A O 1
ATOM 948 N N . GLU A 1 118 ? 6.582 -1.270 21.295 1.00 44.97 118 GLU A N 1
ATOM 949 C CA . GLU A 1 118 ? 5.788 -1.311 20.068 1.00 44.97 118 GLU A CA 1
ATOM 950 C C . GLU A 1 118 ? 4.403 -1.927 20.347 1.00 44.97 118 GLU A C 1
ATOM 952 O O . GLU A 1 118 ? 4.272 -3.137 20.491 1.00 44.97 118 GLU A O 1
ATOM 957 N N . GLY A 1 119 ? 3.361 -1.099 20.482 1.00 44.62 119 GLY A N 1
ATOM 958 C CA . GLY A 1 119 ? 2.027 -1.599 20.825 1.00 44.62 119 GLY A CA 1
ATOM 959 C C . GLY A 1 119 ? 1.114 -0.555 21.457 1.00 44.62 119 GLY A C 1
ATOM 960 O O . GLY A 1 119 ? 0.837 -0.608 22.651 1.00 44.62 119 GLY A O 1
ATOM 961 N N . GLY A 1 120 ? 0.594 0.374 20.651 1.00 53.19 120 GLY A N 1
ATOM 962 C CA . GLY A 1 120 ? -0.459 1.298 21.087 1.00 53.19 120 GLY A CA 1
ATOM 963 C C . GLY A 1 120 ? 0.029 2.585 21.760 1.00 53.19 120 GLY A C 1
ATOM 964 O O . GLY A 1 120 ? 1.169 2.713 22.197 1.00 53.19 120 GLY A O 1
ATOM 965 N N . VAL A 1 121 ? -0.866 3.573 21.825 1.00 57.00 121 VAL A N 1
ATOM 966 C CA . VAL A 1 121 ? -0.654 4.810 22.584 1.00 57.00 121 VAL A CA 1
ATOM 967 C C . VAL A 1 121 ? -1.428 4.685 23.894 1.00 57.00 121 VAL A C 1
ATOM 969 O O . VAL A 1 121 ? -2.655 4.572 23.875 1.00 57.00 121 VAL A O 1
ATOM 972 N N . SER A 1 122 ? -0.716 4.676 25.023 1.00 52.91 122 SER A N 1
ATOM 973 C CA . SER A 1 122 ? -1.317 4.696 26.360 1.00 52.91 122 SER A CA 1
ATOM 974 C C . SER A 1 122 ? -1.411 6.135 26.861 1.00 52.91 122 SER A C 1
ATOM 976 O O . SER A 1 122 ? -0.390 6.799 27.041 1.00 52.91 122 SER A O 1
ATOM 978 N N . TRP A 1 123 ? -2.630 6.616 27.101 1.00 54.44 123 TRP A N 1
ATOM 979 C CA . TRP A 1 123 ? -2.882 7.912 27.733 1.00 54.44 123 TRP A CA 1
ATOM 980 C C . TRP A 1 123 ? -3.575 7.689 29.069 1.00 54.44 123 TRP A C 1
ATOM 982 O O . TRP A 1 123 ? -4.752 7.342 29.099 1.00 54.44 123 TRP A O 1
ATOM 992 N N . ASN A 1 124 ? -2.868 7.888 30.184 1.00 58.38 124 ASN A N 1
ATOM 993 C CA . ASN A 1 124 ? -3.440 7.761 31.531 1.00 58.38 124 ASN A CA 1
ATOM 994 C C . ASN A 1 124 ? -4.191 6.428 31.768 1.00 58.38 124 ASN A C 1
ATOM 996 O O . ASN A 1 124 ? -5.194 6.407 32.469 1.00 58.38 124 ASN A O 1
ATOM 1000 N N . GLY A 1 125 ? -3.735 5.321 31.168 1.00 65.88 125 GLY A N 1
ATOM 1001 C CA . GLY A 1 125 ? -4.386 4.006 31.270 1.00 65.88 125 GLY A CA 1
ATOM 1002 C C . GLY A 1 125 ? -5.409 3.690 30.169 1.00 65.88 125 GLY A C 1
ATOM 1003 O O . GLY A 1 125 ? -5.846 2.547 30.077 1.00 65.88 125 GLY A O 1
ATOM 1004 N N . LEU A 1 126 ? -5.752 4.645 29.295 1.00 73.56 126 LEU A N 1
ATOM 1005 C CA . LEU A 1 126 ? -6.518 4.381 28.075 1.00 73.56 126 LEU A CA 1
ATOM 1006 C C . LEU A 1 126 ? -5.586 3.817 26.998 1.00 73.56 126 LEU A C 1
ATOM 1008 O O . LEU A 1 126 ? -4.718 4.534 26.495 1.00 73.56 126 LEU A O 1
ATOM 1012 N N . GLN A 1 127 ? -5.776 2.549 26.636 1.00 76.00 127 GLN A N 1
ATOM 1013 C CA . GLN A 1 127 ? -5.041 1.915 25.545 1.00 76.00 127 GLN A CA 1
ATOM 1014 C C . GLN A 1 127 ? -5.771 2.115 24.220 1.00 76.00 127 GLN A C 1
ATOM 1016 O O . GLN A 1 127 ? -6.879 1.622 24.019 1.00 76.00 127 GLN A O 1
ATOM 1021 N N . ILE A 1 128 ? -5.131 2.836 23.304 1.00 79.56 128 ILE A N 1
ATOM 1022 C CA . ILE A 1 128 ? -5.606 2.997 21.934 1.00 79.56 128 ILE A CA 1
ATOM 1023 C C . ILE A 1 128 ? -4.618 2.286 21.011 1.00 79.56 128 ILE A C 1
ATOM 1025 O O . ILE A 1 128 ? -3.451 2.672 20.928 1.00 79.56 128 ILE A O 1
ATOM 1029 N N . GLU A 1 129 ? -5.094 1.270 20.288 1.00 81.75 129 GLU A N 1
ATOM 1030 C CA . GLU A 1 129 ? -4.283 0.546 19.302 1.00 81.75 129 GLU A CA 1
ATOM 1031 C C . GLU A 1 129 ? -3.655 1.502 18.287 1.00 81.75 129 GLU A C 1
ATOM 1033 O O . GLU A 1 129 ? -4.291 2.473 17.871 1.00 81.75 129 GLU A O 1
ATOM 1038 N N . THR A 1 130 ? -2.416 1.244 17.875 1.00 87.00 130 THR A N 1
ATOM 1039 C CA . THR A 1 130 ? -1.744 2.052 16.852 1.00 87.00 130 THR A CA 1
ATOM 1040 C C . THR A 1 130 ? -2.435 1.899 15.502 1.00 87.00 130 THR A C 1
ATOM 1042 O O . THR A 1 130 ? -2.842 0.807 15.115 1.00 87.00 130 THR A O 1
ATOM 1045 N N . ALA A 1 131 ? -2.577 3.016 14.788 1.00 91.25 131 ALA A N 1
ATOM 1046 C CA . ALA A 1 131 ? -3.133 3.005 13.444 1.00 91.25 131 ALA A CA 1
ATOM 1047 C C . ALA A 1 131 ? -2.187 2.266 12.471 1.00 91.25 131 ALA A C 1
ATOM 1049 O O . ALA A 1 131 ? -0.966 2.317 12.653 1.00 91.25 131 ALA A O 1
ATOM 1050 N N . PRO A 1 132 ? -2.727 1.604 11.438 1.00 95.19 132 PRO A N 1
ATOM 1051 C CA . PRO A 1 132 ? -1.942 1.009 10.373 1.00 95.19 132 PRO A CA 1
ATOM 1052 C C . PRO A 1 132 ? -1.225 2.081 9.554 1.00 95.19 132 PRO A C 1
ATOM 1054 O O . PRO A 1 132 ? -1.700 3.210 9.409 1.00 95.19 132 PRO A O 1
ATOM 1057 N N . ILE A 1 133 ? -0.110 1.690 8.947 1.00 96.62 133 ILE A N 1
ATOM 1058 C CA . ILE A 1 133 ? 0.518 2.470 7.879 1.00 96.62 133 ILE A CA 1
ATOM 1059 C C . ILE A 1 133 ? -0.230 2.164 6.583 1.00 96.62 133 ILE A C 1
ATOM 1061 O O . ILE A 1 133 ? -0.383 0.995 6.230 1.00 96.62 133 ILE A O 1
ATOM 1065 N N . LEU A 1 134 ? -0.684 3.193 5.872 1.00 97.44 134 LEU A N 1
ATOM 1066 C CA . LEU A 1 134 ? -1.452 3.036 4.640 1.00 97.44 134 LEU A CA 1
ATOM 1067 C C . LEU A 1 134 ? -0.695 3.636 3.458 1.00 97.44 134 LEU A C 1
ATOM 1069 O O . LEU A 1 134 ? -0.258 4.783 3.521 1.00 97.44 134 LEU A O 1
ATOM 1073 N N . PHE A 1 135 ? -0.609 2.875 2.372 1.00 97.94 135 PHE A N 1
ATOM 1074 C CA . PHE A 1 135 ? -0.107 3.331 1.085 1.00 97.94 135 PHE A CA 1
ATOM 1075 C C . PHE A 1 135 ? -1.191 3.153 0.023 1.00 97.94 135 PHE A C 1
ATOM 1077 O O . PHE A 1 135 ? -1.793 2.084 -0.079 1.00 97.94 135 PHE A O 1
ATOM 1084 N N . GLY A 1 136 ? -1.439 4.189 -0.773 1.00 97.69 136 GLY A N 1
ATOM 1085 C CA . GLY A 1 136 ? -2.414 4.173 -1.863 1.00 97.69 136 GLY A CA 1
ATOM 1086 C C . GLY A 1 136 ? -1.760 4.624 -3.158 1.00 97.69 136 GLY A C 1
ATOM 1087 O O . GLY A 1 136 ? -0.939 5.537 -3.141 1.00 97.69 136 GLY A O 1
ATOM 1088 N N . ALA A 1 137 ? -2.115 3.975 -4.264 1.00 97.75 137 ALA A N 1
ATOM 1089 C CA . ALA A 1 137 ? -1.492 4.226 -5.560 1.00 97.75 137 ALA A CA 1
ATOM 1090 C C . ALA A 1 137 ? -1.789 5.613 -6.157 1.00 97.75 137 ALA A C 1
ATOM 1092 O O . ALA A 1 137 ? -1.006 6.096 -6.970 1.00 97.75 137 ALA A O 1
ATOM 1093 N N . CYS A 1 138 ? -2.925 6.221 -5.807 1.00 97.38 138 CYS A N 1
ATOM 1094 C CA . CYS A 1 138 ? -3.402 7.481 -6.380 1.00 97.38 138 CYS A CA 1
ATOM 1095 C C . CYS A 1 138 ? -4.437 8.169 -5.468 1.00 97.38 138 CYS A C 1
ATOM 1097 O O . CYS A 1 138 ? -4.941 7.550 -4.522 1.00 97.38 138 CYS A O 1
ATOM 1099 N N . ASP A 1 139 ? -4.750 9.435 -5.747 1.00 97.88 139 ASP A N 1
ATOM 1100 C CA . ASP A 1 139 ? -5.725 10.234 -4.992 1.00 97.88 139 ASP A CA 1
ATOM 1101 C C . ASP A 1 139 ? -7.187 9.802 -5.262 1.00 97.88 139 ASP A C 1
ATOM 1103 O O . ASP A 1 139 ? -7.473 9.009 -6.157 1.00 97.88 139 ASP A O 1
ATOM 1107 N N . GLU A 1 140 ? -8.152 10.296 -4.482 1.00 96.75 140 GLU A N 1
ATOM 1108 C CA . GLU A 1 140 ? -9.556 9.844 -4.481 1.00 96.75 140 GLU A CA 1
ATOM 1109 C C . GLU A 1 140 ? -10.334 10.077 -5.790 1.00 96.75 140 GLU A C 1
ATOM 1111 O O . GLU A 1 140 ? -11.370 9.440 -6.023 1.00 96.75 140 GLU A O 1
ATOM 1116 N N . GLY A 1 141 ? -9.845 10.985 -6.637 1.00 96.56 141 GLY A N 1
ATOM 1117 C CA . GLY A 1 141 ? -10.397 11.294 -7.958 1.00 96.56 141 GLY A CA 1
ATOM 1118 C C . GLY A 1 141 ? -9.578 10.742 -9.127 1.00 96.56 141 GLY A C 1
ATOM 1119 O O . GLY A 1 141 ? -9.953 10.951 -10.280 1.00 96.56 141 GLY A O 1
ATOM 1120 N N . GLU A 1 142 ? -8.464 10.063 -8.855 1.00 97.31 142 GLU A N 1
ATOM 1121 C CA . GLU A 1 142 ? -7.523 9.622 -9.880 1.00 97.31 142 GLU A CA 1
ATOM 1122 C C . GLU A 1 142 ? -7.782 8.180 -10.330 1.00 97.31 142 GLU A C 1
ATOM 1124 O O . GLU A 1 142 ? -8.198 7.308 -9.564 1.00 97.31 142 GLU A O 1
ATOM 1129 N N . ILE A 1 143 ? -7.507 7.924 -11.609 1.00 95.62 143 ILE A N 1
ATOM 1130 C CA . ILE A 1 143 ? -7.593 6.601 -12.226 1.00 95.62 143 ILE A CA 1
ATOM 1131 C C . ILE A 1 143 ? -6.187 6.168 -12.623 1.00 95.62 143 ILE A C 1
ATOM 1133 O O . ILE A 1 143 ? -5.416 6.962 -13.165 1.00 95.62 143 ILE A O 1
ATOM 1137 N N . LEU A 1 144 ? -5.863 4.900 -12.372 1.00 94.75 144 LEU A N 1
ATOM 1138 C CA . LEU A 1 144 ? -4.569 4.339 -12.745 1.00 94.75 144 LEU A CA 1
ATOM 1139 C C . LEU A 1 144 ? -4.343 4.416 -14.264 1.00 94.75 144 LEU A C 1
ATOM 1141 O O . LEU A 1 144 ? -5.290 4.272 -15.046 1.00 94.75 144 LEU A O 1
ATOM 1145 N N . PRO A 1 145 ? -3.089 4.612 -14.706 1.00 92.00 145 PRO A N 1
ATOM 1146 C CA . PRO A 1 145 ? -2.778 4.716 -16.122 1.00 92.00 145 PRO A CA 1
ATOM 1147 C C . PRO A 1 145 ? -3.128 3.421 -16.868 1.00 92.00 145 PRO A C 1
ATOM 1149 O O . PRO A 1 145 ? -2.809 2.321 -16.427 1.00 92.00 145 PRO A O 1
ATOM 1152 N N . MET A 1 146 ? -3.750 3.562 -18.042 1.00 88.50 146 MET A N 1
ATOM 1153 C CA . MET A 1 146 ? -4.114 2.439 -18.925 1.00 88.50 146 MET A CA 1
ATOM 1154 C C . MET A 1 146 ? -3.181 2.292 -20.136 1.00 88.50 146 MET A C 1
ATOM 1156 O O . MET A 1 146 ? -3.472 1.520 -21.048 1.00 88.50 146 MET A O 1
ATOM 1160 N N . ASN A 1 147 ? -2.083 3.054 -20.186 1.00 88.44 147 ASN A N 1
ATOM 1161 C CA . ASN A 1 147 ? -1.140 2.984 -21.299 1.00 88.44 147 ASN A CA 1
ATOM 1162 C C . ASN A 1 147 ? -0.461 1.591 -21.315 1.00 88.44 147 ASN A C 1
ATOM 1164 O O . ASN A 1 147 ? 0.178 1.231 -20.324 1.00 88.44 147 ASN A O 1
ATOM 1168 N N . PRO A 1 148 ? -0.571 0.823 -22.422 1.00 87.38 148 PRO A N 1
ATOM 1169 C CA . PRO A 1 148 ? -0.043 -0.541 -22.523 1.00 87.38 148 PRO A CA 1
ATOM 1170 C C . PRO A 1 148 ? 1.488 -0.625 -22.477 1.00 87.38 148 PRO A C 1
ATOM 1172 O O . PRO A 1 148 ? 2.030 -1.713 -22.297 1.00 87.38 148 PRO A O 1
ATOM 1175 N N . GLU A 1 149 ? 2.196 0.493 -22.636 1.00 85.06 149 GLU A N 1
ATOM 1176 C CA . GLU A 1 149 ? 3.650 0.534 -22.493 1.00 85.06 149 GLU A CA 1
ATOM 1177 C C . GLU A 1 149 ? 4.105 0.302 -21.051 1.00 85.06 149 GLU A C 1
ATOM 1179 O O . GLU A 1 149 ? 5.236 -0.136 -20.828 1.00 85.06 149 GLU A O 1
ATOM 1184 N N . TRP A 1 150 ? 3.243 0.554 -20.066 1.00 88.06 150 TRP A N 1
ATOM 1185 C CA . TRP A 1 150 ? 3.562 0.411 -18.649 1.00 88.06 150 TRP A CA 1
ATOM 1186 C C . TRP A 1 150 ? 2.887 -0.822 -18.049 1.00 88.06 150 TRP A C 1
ATOM 1188 O O . TRP A 1 150 ? 1.817 -1.230 -18.508 1.00 88.06 150 TRP A O 1
ATOM 1198 N N . PRO A 1 151 ? 3.485 -1.429 -17.006 1.00 88.69 151 PRO A N 1
ATOM 1199 C CA . PRO A 1 151 ? 2.765 -2.397 -16.193 1.00 88.69 151 PRO A CA 1
ATOM 1200 C C . PRO A 1 151 ? 1.474 -1.764 -15.673 1.00 88.69 151 PRO A C 1
ATOM 1202 O O . PRO A 1 151 ? 1.469 -0.604 -15.256 1.00 88.69 151 PRO A O 1
ATOM 1205 N N . ARG A 1 152 ? 0.380 -2.529 -15.687 1.00 88.75 152 ARG A N 1
ATOM 1206 C CA . ARG A 1 152 ? -0.909 -2.057 -15.163 1.00 88.75 152 ARG A CA 1
ATOM 1207 C C . ARG A 1 152 ? -0.795 -1.709 -13.675 1.00 88.75 152 ARG A C 1
ATOM 1209 O O . ARG A 1 152 ? -1.438 -0.785 -13.197 1.00 88.75 152 ARG A O 1
ATOM 1216 N N . ASP A 1 153 ? 0.053 -2.442 -12.964 1.00 88.81 153 ASP A N 1
ATOM 1217 C CA . ASP A 1 153 ? 0.417 -2.340 -11.551 1.00 88.81 153 ASP A CA 1
ATOM 1218 C C . ASP A 1 153 ? 1.688 -1.509 -11.353 1.00 88.81 153 ASP A C 1
ATOM 1220 O O . ASP A 1 153 ? 2.626 -1.919 -10.668 1.00 88.81 153 ASP A O 1
ATOM 1224 N N . ILE A 1 154 ? 1.738 -0.323 -11.970 1.00 92.81 154 ILE A N 1
ATOM 1225 C CA . ILE A 1 154 ? 2.910 0.563 -11.909 1.00 92.81 154 ILE A CA 1
ATOM 1226 C C . ILE A 1 154 ? 3.297 0.911 -10.467 1.00 92.81 154 ILE A C 1
ATOM 1228 O O . ILE A 1 154 ? 4.480 0.938 -10.142 1.00 92.81 154 ILE A O 1
ATOM 1232 N N . PHE A 1 155 ? 2.312 1.102 -9.584 1.00 96.00 155 PHE A N 1
ATOM 1233 C CA . PHE A 1 155 ? 2.548 1.392 -8.175 1.00 96.00 155 PHE A CA 1
ATOM 1234 C C . PHE A 1 155 ? 3.228 0.218 -7.467 1.00 96.00 155 PHE A C 1
ATOM 1236 O O . PHE A 1 155 ? 4.290 0.388 -6.870 1.00 96.00 155 PHE A O 1
ATOM 1243 N N . THR A 1 156 ? 2.676 -0.991 -7.605 1.00 95.00 156 THR A N 1
ATOM 1244 C CA . THR A 1 156 ? 3.312 -2.214 -7.090 1.00 95.00 156 THR A CA 1
ATOM 1245 C C . THR A 1 156 ? 4.703 -2.419 -7.683 1.00 95.00 156 THR A C 1
ATOM 1247 O O . THR A 1 156 ? 5.646 -2.744 -6.963 1.00 95.00 156 THR A O 1
ATOM 1250 N N . SER A 1 157 ? 4.860 -2.178 -8.983 1.00 93.69 157 SER A N 1
ATOM 1251 C CA . SER A 1 157 ? 6.135 -2.339 -9.676 1.00 93.69 157 SER A CA 1
ATOM 1252 C C . SER A 1 157 ? 7.202 -1.364 -9.165 1.00 93.69 157 SER A C 1
ATOM 1254 O O . SER A 1 157 ? 8.365 -1.751 -9.047 1.00 93.69 157 SER A O 1
ATOM 1256 N N . CYS A 1 158 ? 6.828 -0.130 -8.810 1.00 95.56 158 CYS A N 1
ATOM 1257 C CA . CYS A 1 158 ? 7.722 0.832 -8.159 1.00 95.56 158 CYS A CA 1
ATOM 1258 C C . CYS A 1 158 ? 8.163 0.370 -6.764 1.00 95.56 158 CYS A C 1
ATOM 1260 O O . CYS A 1 158 ? 9.295 0.635 -6.376 1.00 95.56 158 CYS A O 1
ATOM 1262 N N . LEU A 1 159 ? 7.298 -0.320 -6.015 1.00 94.75 159 LEU A N 1
ATOM 1263 C CA . LEU A 1 159 ? 7.619 -0.806 -4.669 1.00 94.75 159 LEU A CA 1
ATOM 1264 C C . LEU A 1 159 ? 8.488 -2.069 -4.689 1.00 94.75 159 LEU A C 1
ATOM 1266 O O . LEU A 1 159 ? 9.395 -2.203 -3.873 1.00 94.75 159 LEU A O 1
ATOM 1270 N N . LEU A 1 160 ? 8.206 -3.004 -5.600 1.00 92.19 160 LEU A N 1
ATOM 1271 C CA . LEU A 1 160 ? 8.841 -4.328 -5.614 1.00 92.19 160 LEU A CA 1
ATOM 1272 C C . LEU A 1 160 ? 10.009 -4.437 -6.600 1.00 92.19 160 LEU A C 1
ATOM 1274 O O . LEU A 1 160 ? 10.893 -5.269 -6.416 1.00 92.19 160 LEU A O 1
ATOM 1278 N N . THR A 1 161 ? 10.024 -3.612 -7.649 1.00 90.50 161 THR A N 1
ATOM 1279 C CA . THR A 1 161 ? 11.052 -3.627 -8.704 1.00 90.50 161 THR A CA 1
ATOM 1280 C C . THR A 1 161 ? 11.514 -2.209 -9.083 1.00 90.50 161 THR A C 1
ATOM 1282 O O . THR A 1 161 ? 11.508 -1.846 -10.265 1.00 90.50 161 THR A O 1
ATOM 1285 N N . PRO A 1 162 ? 11.929 -1.380 -8.104 1.00 92.62 162 PRO A N 1
ATOM 1286 C CA . PRO A 1 162 ? 12.163 0.052 -8.307 1.00 92.62 162 PRO A CA 1
ATOM 1287 C C . PRO A 1 162 ? 13.198 0.342 -9.400 1.00 92.62 162 PRO A C 1
ATOM 1289 O O . PRO A 1 162 ? 12.971 1.205 -10.244 1.00 92.62 162 PRO A O 1
ATOM 1292 N N . LEU A 1 163 ? 14.299 -0.419 -9.452 1.00 90.06 163 LEU A N 1
ATOM 1293 C CA . LEU A 1 163 ? 15.346 -0.223 -10.460 1.00 90.06 163 LEU A CA 1
ATOM 1294 C C . LEU A 1 163 ? 14.837 -0.477 -11.884 1.00 90.06 163 LEU A C 1
ATOM 1296 O O . LEU A 1 163 ? 15.075 0.325 -12.784 1.00 90.06 163 LEU A O 1
ATOM 1300 N N . LYS A 1 164 ? 14.095 -1.569 -12.087 1.00 88.56 164 LYS A N 1
ATOM 1301 C CA . LYS A 1 164 ? 13.542 -1.932 -13.395 1.00 88.56 164 LYS A CA 1
ATOM 1302 C C . LYS A 1 164 ? 12.595 -0.857 -13.914 1.00 88.56 164 LYS A C 1
ATOM 1304 O O . LYS A 1 164 ? 12.689 -0.463 -15.076 1.00 88.56 164 LYS A O 1
ATOM 1309 N N . ILE A 1 165 ? 11.699 -0.370 -13.055 1.00 92.06 165 ILE A N 1
ATOM 1310 C CA . ILE A 1 165 ? 10.757 0.685 -13.431 1.00 92.06 165 ILE A CA 1
ATOM 1311 C C . ILE A 1 165 ? 11.471 2.011 -13.657 1.00 92.06 165 ILE A C 1
ATOM 1313 O O . ILE A 1 165 ? 11.165 2.674 -14.642 1.00 92.06 165 ILE A O 1
ATOM 1317 N N . ALA A 1 166 ? 12.466 2.361 -12.840 1.00 92.75 166 ALA A N 1
ATOM 1318 C CA . ALA A 1 166 ? 13.263 3.567 -13.041 1.00 92.75 166 ALA A CA 1
ATOM 1319 C C . ALA A 1 166 ? 14.001 3.553 -14.390 1.00 92.75 166 ALA A C 1
ATOM 1321 O O . ALA A 1 166 ? 13.916 4.523 -15.142 1.00 92.75 166 ALA A O 1
ATOM 1322 N N . VAL A 1 167 ? 14.664 2.443 -14.742 1.00 90.25 167 VAL A N 1
ATOM 1323 C CA . VAL A 1 167 ? 15.355 2.309 -16.037 1.00 90.25 167 VAL A CA 1
ATOM 1324 C C . VAL A 1 167 ? 14.357 2.331 -17.190 1.00 90.25 167 VAL A C 1
ATOM 1326 O O . VAL A 1 167 ? 14.558 3.072 -18.152 1.00 90.25 167 VAL A O 1
ATOM 1329 N N . LYS A 1 168 ? 13.253 1.579 -17.093 1.00 90.50 168 LYS A N 1
ATOM 1330 C CA . LYS A 1 168 ? 12.206 1.588 -18.123 1.00 90.50 168 LYS A CA 1
ATOM 1331 C C . LYS A 1 168 ? 11.639 2.991 -18.330 1.00 90.50 168 LYS A C 1
ATOM 1333 O O . LYS A 1 168 ? 11.493 3.431 -19.468 1.00 90.50 168 LYS A O 1
ATOM 1338 N N . TRP A 1 169 ? 11.370 3.703 -17.237 1.00 92.00 169 TRP A N 1
ATOM 1339 C CA . TRP A 1 169 ? 10.890 5.078 -17.267 1.00 92.00 169 TRP A CA 1
ATOM 1340 C C . TRP A 1 169 ? 11.887 6.012 -17.942 1.00 92.00 169 TRP A C 1
ATOM 1342 O O . TRP A 1 169 ? 11.522 6.766 -18.844 1.00 92.00 169 TRP A O 1
ATOM 1352 N N . PHE A 1 170 ? 13.159 5.925 -17.558 1.00 91.75 170 PHE A N 1
ATOM 1353 C CA . PHE A 1 170 ? 14.227 6.727 -18.139 1.00 91.75 170 PHE A CA 1
ATOM 1354 C C . PHE A 1 170 ? 14.363 6.495 -19.649 1.00 91.75 170 PHE A C 1
ATOM 1356 O O . PHE A 1 170 ? 14.351 7.457 -20.411 1.00 91.75 170 PHE A O 1
ATOM 1363 N N . VAL A 1 171 ? 14.400 5.237 -20.097 1.00 90.62 171 VAL A N 1
ATOM 1364 C CA . VAL A 1 171 ? 14.516 4.899 -21.525 1.00 90.62 171 VAL A CA 1
ATOM 1365 C C . VAL A 1 171 ? 13.327 5.421 -22.330 1.00 90.62 171 VAL A C 1
ATOM 1367 O O . VAL A 1 171 ? 13.519 6.056 -23.363 1.00 90.62 171 VAL A O 1
ATOM 1370 N N . LYS A 1 172 ? 12.098 5.203 -21.852 1.00 88.38 172 LYS A N 1
ATOM 1371 C CA . LYS A 1 172 ? 10.882 5.629 -22.564 1.00 88.38 172 LYS A CA 1
ATOM 1372 C C . LYS A 1 172 ? 10.696 7.148 -22.583 1.00 88.38 172 LYS A C 1
ATOM 1374 O O . LYS A 1 172 ? 10.110 7.672 -23.519 1.00 88.38 172 LYS A O 1
ATOM 1379 N N . THR A 1 173 ? 11.212 7.867 -21.586 1.00 91.06 173 THR A N 1
ATOM 1380 C CA . THR A 1 173 ? 11.202 9.344 -21.573 1.00 91.06 173 THR A CA 1
ATOM 1381 C C . THR A 1 173 ? 12.329 9.964 -22.405 1.00 91.06 173 THR A C 1
ATOM 1383 O O . THR A 1 173 ? 12.266 11.148 -22.730 1.00 91.06 173 THR A O 1
ATOM 1386 N N . HIS A 1 174 ? 13.339 9.175 -22.783 1.00 91.81 174 HIS A N 1
ATOM 1387 C CA . HIS A 1 174 ? 14.505 9.604 -23.553 1.00 91.81 174 HIS A CA 1
ATOM 1388 C C . HIS A 1 174 ? 14.607 8.798 -24.857 1.00 91.81 174 HIS A C 1
ATOM 1390 O O . HIS A 1 174 ? 15.532 8.010 -25.048 1.00 91.81 174 HIS A O 1
ATOM 1396 N N . GLU A 1 175 ? 13.667 9.028 -25.782 1.00 83.94 175 GLU A N 1
ATOM 1397 C CA . GLU A 1 175 ? 13.545 8.279 -27.050 1.00 83.94 175 GLU A CA 1
ATOM 1398 C C . GLU A 1 175 ? 14.837 8.241 -27.895 1.00 83.94 175 GLU A C 1
ATOM 1400 O O . GLU A 1 175 ? 15.061 7.294 -28.650 1.00 83.94 175 GLU A O 1
ATOM 1405 N N . TRP A 1 176 ? 15.726 9.228 -27.730 1.00 90.81 176 TRP A N 1
ATOM 1406 C CA . TRP A 1 176 ? 17.030 9.305 -28.403 1.00 90.81 176 TRP A CA 1
ATOM 1407 C C . TRP A 1 176 ? 18.016 8.196 -28.001 1.00 90.81 176 TRP A C 1
ATOM 1409 O O . TRP A 1 176 ? 19.030 8.016 -28.672 1.00 90.81 176 TRP A O 1
ATOM 1419 N N . LEU A 1 177 ? 17.745 7.444 -26.928 1.00 89.06 177 LEU A N 1
ATOM 1420 C CA . LEU A 1 177 ? 18.567 6.300 -26.525 1.00 89.06 177 LEU A CA 1
ATOM 1421 C C . LEU A 1 177 ? 18.411 5.099 -27.467 1.00 89.06 177 LEU A C 1
ATOM 1423 O O . LEU A 1 177 ? 19.309 4.263 -27.520 1.00 89.06 177 LEU A O 1
ATOM 1427 N N . HIS A 1 178 ? 17.293 4.998 -28.199 1.00 85.94 178 HIS A N 1
ATOM 1428 C CA . HIS A 1 178 ? 16.996 3.888 -29.118 1.00 85.94 178 HIS A CA 1
ATOM 1429 C C . HIS A 1 178 ? 17.172 2.480 -28.499 1.00 85.94 178 HIS A C 1
ATOM 1431 O O . HIS A 1 178 ? 17.516 1.523 -29.192 1.00 85.94 178 HIS A O 1
ATOM 1437 N N . ILE A 1 179 ? 16.932 2.344 -27.189 1.00 86.88 179 ILE A N 1
ATOM 1438 C CA . ILE A 1 179 ? 16.991 1.068 -26.463 1.00 86.88 179 ILE A CA 1
ATOM 1439 C C . ILE A 1 179 ? 15.625 0.380 -26.568 1.00 86.88 179 ILE A C 1
ATOM 1441 O O . ILE A 1 179 ? 14.600 0.978 -26.240 1.00 86.88 179 ILE A O 1
ATOM 1445 N N . SER A 1 180 ? 15.609 -0.873 -27.024 1.00 85.31 180 SER A N 1
ATOM 1446 C CA . SER A 1 180 ? 14.376 -1.646 -27.180 1.00 85.31 180 SER A CA 1
ATOM 1447 C C . SER A 1 180 ? 13.897 -2.258 -25.858 1.00 85.31 180 SER A C 1
ATOM 1449 O O . SER A 1 180 ? 14.674 -2.442 -24.916 1.00 85.31 180 SER A O 1
ATOM 1451 N N . ASP A 1 181 ? 12.610 -2.611 -25.786 1.00 82.19 181 ASP A N 1
ATOM 1452 C CA . ASP A 1 181 ? 12.032 -3.229 -24.587 1.00 82.19 181 ASP A CA 1
ATOM 1453 C C . ASP A 1 181 ? 12.673 -4.593 -24.270 1.00 82.19 181 ASP A C 1
ATOM 1455 O O . ASP A 1 181 ? 12.762 -4.963 -23.099 1.00 82.19 181 ASP A O 1
ATOM 1459 N N . GLU A 1 182 ? 13.193 -5.316 -25.269 1.00 82.81 182 GLU A N 1
ATOM 1460 C CA . GLU A 1 182 ? 13.930 -6.568 -25.055 1.00 82.81 182 GLU A CA 1
ATOM 1461 C C . GLU A 1 182 ? 15.207 -6.343 -24.240 1.00 82.81 182 GLU A C 1
ATOM 1463 O O . GLU A 1 182 ? 15.522 -7.146 -23.367 1.00 82.81 182 GLU A O 1
ATOM 1468 N N . VAL A 1 183 ? 15.920 -5.235 -24.470 1.00 80.81 183 VAL A N 1
ATOM 1469 C CA . VAL A 1 183 ? 17.131 -4.898 -23.706 1.00 80.81 183 VAL A CA 1
ATOM 1470 C C . VAL A 1 183 ? 16.779 -4.559 -22.259 1.00 80.81 183 VAL A C 1
ATOM 1472 O O . VAL A 1 183 ? 17.491 -4.960 -21.344 1.00 80.81 183 VAL A O 1
ATOM 1475 N N . ILE A 1 184 ? 15.650 -3.885 -22.029 1.00 80.31 184 ILE A N 1
ATOM 1476 C CA . ILE A 1 184 ? 15.158 -3.592 -20.674 1.00 80.31 184 ILE A CA 1
ATOM 1477 C C . ILE A 1 184 ? 14.799 -4.894 -19.943 1.00 80.31 184 ILE A C 1
ATOM 1479 O O . ILE A 1 184 ? 15.083 -5.034 -18.756 1.00 80.31 184 ILE A O 1
ATOM 1483 N N . GLN A 1 185 ? 14.218 -5.873 -20.642 1.00 78.75 185 GLN A N 1
ATOM 1484 C CA . GLN A 1 185 ? 13.916 -7.191 -20.069 1.00 78.75 185 GLN A CA 1
ATOM 1485 C C . GLN A 1 185 ? 15.177 -7.976 -19.679 1.00 78.75 185 GLN A C 1
ATOM 1487 O O . GLN A 1 185 ? 15.113 -8.816 -18.783 1.00 78.75 185 GLN A O 1
ATOM 1492 N N . LEU A 1 186 ? 16.341 -7.677 -20.270 1.00 78.69 186 LEU A N 1
ATOM 1493 C CA . LEU A 1 186 ? 17.609 -8.285 -19.852 1.00 78.69 186 LEU A CA 1
ATOM 1494 C C . LEU A 1 186 ? 18.046 -7.866 -18.442 1.00 78.69 186 LEU A C 1
ATOM 1496 O O . LEU A 1 186 ? 18.904 -8.539 -17.878 1.00 78.69 186 LEU A O 1
ATOM 1500 N N . LEU A 1 187 ? 17.453 -6.827 -17.840 1.00 74.69 187 LEU A N 1
ATOM 1501 C CA . LEU A 1 187 ? 17.692 -6.497 -16.428 1.00 74.69 187 LEU A CA 1
ATOM 1502 C C . LEU A 1 187 ? 17.262 -7.629 -15.485 1.00 74.69 187 LEU A C 1
ATOM 1504 O O . LEU A 1 187 ? 17.865 -7.793 -14.430 1.00 74.69 187 LEU A O 1
ATOM 1508 N N . ASP A 1 188 ? 16.262 -8.430 -15.869 1.00 69.12 188 ASP A N 1
ATOM 1509 C CA . ASP A 1 188 ? 15.851 -9.611 -15.100 1.00 69.12 188 ASP A CA 1
ATOM 1510 C C . ASP A 1 188 ? 16.779 -10.815 -15.348 1.00 69.12 188 ASP A C 1
ATOM 1512 O O . ASP A 1 188 ? 16.637 -11.855 -14.704 1.00 69.12 188 ASP A O 1
ATOM 1516 N N . ASN A 1 189 ? 17.703 -10.716 -16.314 1.00 70.44 189 ASN A N 1
ATOM 1517 C CA . ASN A 1 189 ? 18.601 -11.800 -16.674 1.00 70.44 189 ASN A CA 1
ATOM 1518 C C . ASN A 1 189 ? 19.900 -11.714 -15.849 1.00 70.44 189 ASN A C 1
ATOM 1520 O O . ASN A 1 189 ? 20.745 -10.852 -16.124 1.00 70.44 189 ASN A O 1
ATOM 1524 N N . PRO A 1 190 ? 20.131 -12.646 -14.905 1.00 63.38 190 PRO A N 1
ATOM 1525 C CA . PRO A 1 190 ? 21.324 -12.631 -14.059 1.00 63.38 190 PRO A CA 1
ATOM 1526 C C . PRO A 1 190 ? 22.634 -12.799 -14.848 1.00 63.38 190 PRO A C 1
ATOM 1528 O O . PRO A 1 190 ? 23.693 -12.435 -14.347 1.00 63.38 190 PRO A O 1
ATOM 1531 N N . LEU A 1 191 ? 22.588 -13.299 -16.091 1.00 61.31 191 LEU A N 1
ATOM 1532 C CA . LEU A 1 191 ? 23.761 -13.404 -16.970 1.00 61.31 191 LEU A CA 1
ATOM 1533 C C . LEU A 1 191 ? 24.162 -12.071 -17.620 1.00 61.31 191 LEU A C 1
ATOM 1535 O O . LEU A 1 191 ? 25.294 -11.951 -18.082 1.00 61.31 191 LEU A O 1
ATOM 1539 N N . VAL A 1 192 ? 23.250 -11.096 -17.697 1.00 63.50 192 VAL A N 1
ATOM 1540 C CA . VAL A 1 192 ? 23.482 -9.800 -18.362 1.00 63.50 192 VAL A CA 1
ATOM 1541 C C . VAL A 1 192 ? 23.644 -8.676 -17.341 1.00 63.50 192 VAL A C 1
ATOM 1543 O O . VAL A 1 192 ? 24.526 -7.836 -17.500 1.00 63.50 192 VAL A O 1
ATOM 1546 N N . GLY A 1 193 ? 22.828 -8.672 -16.284 1.00 57.59 193 GLY A N 1
ATOM 1547 C CA . GLY A 1 193 ? 22.894 -7.665 -15.223 1.00 57.59 193 GLY A CA 1
ATOM 1548 C C . GLY A 1 193 ? 23.909 -7.976 -14.119 1.00 57.59 193 GLY A C 1
ATOM 1549 O O . GLY A 1 193 ? 24.441 -7.055 -13.505 1.00 57.59 193 GLY A O 1
ATOM 1550 N N . GLY A 1 194 ? 24.228 -9.251 -13.888 1.00 67.12 194 GLY A N 1
ATOM 1551 C CA . GLY A 1 194 ? 24.907 -9.680 -12.666 1.00 67.12 194 GLY A CA 1
ATOM 1552 C C . GLY A 1 194 ? 23.950 -9.738 -11.471 1.00 67.12 194 GLY A C 1
ATOM 1553 O O . GLY A 1 194 ? 22.730 -9.698 -11.630 1.00 67.12 194 GLY A O 1
ATOM 1554 N N . ASP A 1 195 ? 24.500 -9.879 -10.269 1.00 70.31 195 ASP A N 1
ATOM 1555 C CA . ASP A 1 195 ? 23.728 -9.956 -9.027 1.00 70.31 195 ASP A CA 1
ATOM 1556 C C . ASP A 1 195 ? 23.469 -8.543 -8.480 1.00 70.31 195 ASP A C 1
ATOM 1558 O O . ASP A 1 195 ? 24.405 -7.772 -8.280 1.00 70.31 195 ASP A O 1
ATOM 1562 N N . SER A 1 196 ? 22.210 -8.199 -8.188 1.00 70.19 196 SER A N 1
ATOM 1563 C CA . SER A 1 196 ? 21.847 -6.910 -7.574 1.00 70.19 196 SER A CA 1
ATOM 1564 C C . SER A 1 196 ? 22.496 -6.677 -6.202 1.00 70.19 196 SER A C 1
ATOM 1566 O O . SER A 1 196 ? 22.563 -5.543 -5.735 1.00 70.19 196 SER A O 1
ATOM 1568 N N . THR A 1 197 ? 22.965 -7.740 -5.547 1.00 77.00 197 THR A N 1
ATOM 1569 C CA . THR A 1 197 ? 23.726 -7.676 -4.294 1.00 77.00 197 THR A CA 1
ATOM 1570 C C . THR A 1 197 ? 25.236 -7.553 -4.522 1.00 77.00 197 THR A C 1
ATOM 1572 O O . THR A 1 197 ? 25.958 -7.131 -3.617 1.00 77.00 197 THR A O 1
ATOM 1575 N N . ASP A 1 198 ? 25.726 -7.849 -5.732 1.00 82.81 198 ASP A N 1
ATOM 1576 C CA . ASP A 1 198 ? 27.127 -7.664 -6.104 1.00 82.81 198 ASP A CA 1
ATOM 1577 C C . ASP A 1 198 ? 27.370 -6.244 -6.615 1.00 82.81 198 ASP A C 1
ATOM 1579 O O . ASP A 1 198 ? 27.143 -5.919 -7.781 1.00 82.81 198 ASP A O 1
ATOM 1583 N N . HIS A 1 199 ? 27.928 -5.416 -5.739 1.00 81.19 199 HIS A N 1
ATOM 1584 C CA . HIS A 1 199 ? 28.339 -4.043 -6.025 1.00 81.19 199 HIS A CA 1
ATOM 1585 C C . HIS A 1 199 ? 29.374 -3.888 -7.138 1.00 81.19 199 HIS A C 1
ATOM 1587 O O . HIS A 1 199 ? 29.651 -2.766 -7.537 1.00 81.19 199 HIS A O 1
ATOM 1593 N N . LYS A 1 200 ? 30.019 -4.971 -7.580 1.00 83.00 200 LYS A N 1
ATOM 1594 C CA . LYS A 1 200 ? 30.974 -4.925 -8.694 1.00 83.00 200 LYS A CA 1
ATOM 1595 C C . LYS A 1 200 ? 30.297 -5.157 -10.040 1.00 83.00 200 LYS A C 1
ATOM 1597 O O . LYS A 1 200 ? 30.941 -4.994 -11.075 1.00 83.00 200 LYS A O 1
ATOM 1602 N N . SER A 1 201 ? 29.029 -5.567 -10.035 1.00 84.88 201 SER A N 1
ATOM 1603 C CA . SER A 1 201 ? 28.230 -5.704 -11.244 1.00 84.88 201 SER A CA 1
ATOM 1604 C C . SER A 1 201 ? 27.571 -4.367 -11.608 1.00 84.88 201 SER A C 1
ATOM 1606 O O . SER A 1 201 ? 27.182 -3.614 -10.711 1.00 84.88 201 SER A O 1
ATOM 1608 N N . PRO A 1 202 ? 27.372 -4.066 -12.904 1.00 83.38 202 PRO A N 1
ATOM 1609 C CA . PRO A 1 202 ? 26.657 -2.860 -13.317 1.00 83.38 202 PRO A CA 1
ATOM 1610 C C . PRO A 1 202 ? 25.241 -2.755 -12.726 1.00 83.38 202 PRO A C 1
ATOM 1612 O O . PRO A 1 202 ? 24.801 -1.661 -12.375 1.00 83.38 202 PR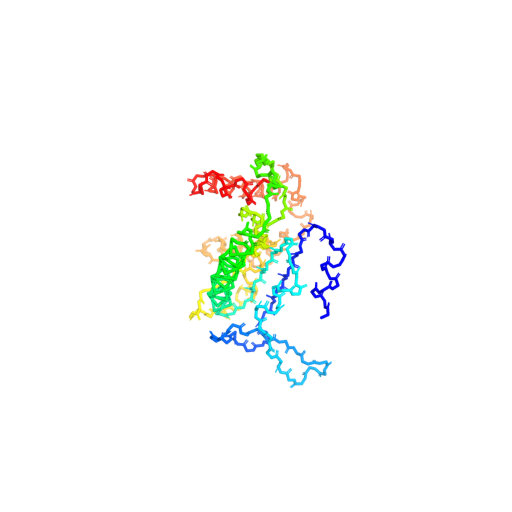O A O 1
ATOM 1615 N N . LEU A 1 203 ? 24.522 -3.879 -12.585 1.00 84.25 203 LEU A N 1
ATOM 1616 C CA . LEU A 1 203 ? 23.185 -3.884 -11.984 1.00 84.25 203 LEU A CA 1
ATOM 1617 C C . LEU A 1 203 ? 23.237 -3.591 -10.482 1.00 84.25 203 LEU A C 1
ATOM 1619 O O . LEU A 1 203 ? 22.417 -2.818 -9.987 1.00 84.25 203 LEU A O 1
ATOM 1623 N N . GLY A 1 204 ? 24.204 -4.174 -9.769 1.00 86.62 204 GLY A N 1
ATOM 1624 C CA . GLY A 1 204 ? 24.427 -3.900 -8.354 1.00 86.62 204 GLY A CA 1
ATOM 1625 C C . GLY A 1 204 ? 24.818 -2.446 -8.104 1.00 86.62 204 GLY A C 1
ATOM 1626 O O . GLY A 1 204 ? 24.226 -1.810 -7.237 1.00 86.62 204 GLY A O 1
ATOM 1627 N N . GLU A 1 205 ? 25.726 -1.868 -8.896 1.00 89.38 205 GLU A N 1
ATOM 1628 C CA . GLU A 1 205 ? 26.066 -0.440 -8.783 1.00 89.38 205 GLU A CA 1
ATOM 1629 C C . GLU A 1 205 ? 24.832 0.458 -8.950 1.00 89.38 205 GLU A C 1
ATOM 1631 O O . GLU A 1 205 ? 24.598 1.343 -8.124 1.00 89.38 205 GLU A O 1
ATOM 1636 N N . LEU A 1 206 ? 23.995 0.208 -9.963 1.00 89.69 206 LEU A N 1
ATOM 1637 C CA . LEU A 1 206 ? 22.766 0.980 -10.170 1.00 89.69 206 LEU A CA 1
ATOM 1638 C C . LEU A 1 206 ? 21.759 0.809 -9.026 1.00 89.69 206 LEU A C 1
ATOM 1640 O O . LEU A 1 206 ? 21.148 1.793 -8.602 1.00 89.69 206 LEU A O 1
ATOM 1644 N N . ALA A 1 207 ? 21.593 -0.410 -8.505 1.00 89.31 207 ALA A N 1
ATOM 1645 C CA . ALA A 1 207 ? 20.730 -0.670 -7.355 1.00 89.31 207 ALA A CA 1
ATOM 1646 C C . ALA A 1 207 ? 21.205 0.107 -6.117 1.00 89.31 207 ALA A C 1
ATOM 1648 O O . ALA A 1 207 ? 20.403 0.741 -5.432 1.00 89.31 207 ALA A O 1
ATOM 1649 N N . TRP A 1 208 ? 22.514 0.127 -5.872 1.00 91.25 208 TRP A N 1
ATOM 1650 C CA . TRP A 1 208 ? 23.116 0.848 -4.753 1.00 91.25 208 TRP A CA 1
ATOM 1651 C C . TRP A 1 208 ? 23.018 2.362 -4.883 1.00 91.25 208 TRP A C 1
ATOM 1653 O O . TRP A 1 208 ? 22.725 3.042 -3.896 1.00 91.25 208 TRP A O 1
ATOM 1663 N N . ILE A 1 209 ? 23.217 2.899 -6.089 1.00 94.44 209 ILE A N 1
ATOM 1664 C CA . ILE A 1 209 ? 22.997 4.322 -6.365 1.00 94.44 209 ILE A CA 1
ATOM 1665 C C . ILE A 1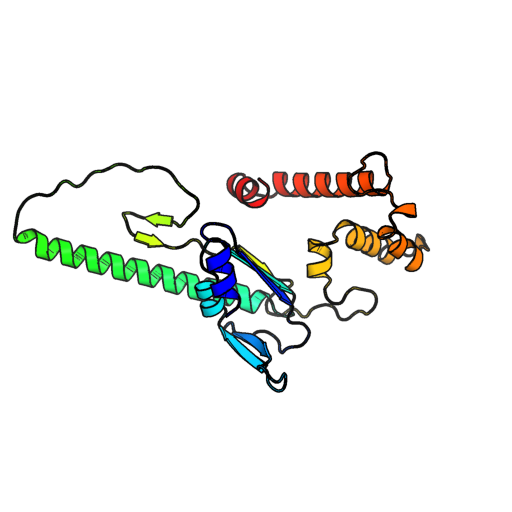 209 ? 21.538 4.680 -6.083 1.00 94.44 209 ILE A C 1
ATOM 1667 O O . ILE A 1 209 ? 21.284 5.673 -5.403 1.00 94.44 209 ILE A O 1
ATOM 1671 N N . LEU A 1 210 ? 20.587 3.867 -6.553 1.00 93.81 210 LEU A N 1
ATOM 1672 C CA . LEU A 1 210 ? 19.165 4.113 -6.334 1.00 93.81 210 LEU A CA 1
ATOM 1673 C C . LEU A 1 210 ? 18.825 4.158 -4.840 1.00 93.81 210 LEU A C 1
ATOM 1675 O O . LEU A 1 210 ? 18.235 5.142 -4.404 1.00 93.81 210 LEU A O 1
ATOM 1679 N N . LEU A 1 211 ? 19.264 3.161 -4.062 1.00 92.25 211 LEU A N 1
ATOM 1680 C CA . LEU A 1 211 ? 19.066 3.119 -2.607 1.00 92.25 211 LEU A CA 1
ATOM 1681 C C . LEU A 1 211 ? 19.687 4.336 -1.906 1.00 92.25 211 LEU A C 1
ATOM 1683 O O . LEU A 1 211 ? 19.041 4.994 -1.094 1.00 92.25 211 LEU A O 1
ATOM 1687 N N . THR A 1 212 ? 20.921 4.688 -2.274 1.00 95.94 212 THR A N 1
ATOM 1688 C CA . THR A 1 212 ? 21.632 5.837 -1.692 1.00 95.94 212 THR A CA 1
ATOM 1689 C C . THR A 1 212 ? 20.889 7.144 -1.963 1.00 95.94 212 THR A C 1
ATOM 1691 O O . THR A 1 212 ? 20.740 7.981 -1.069 1.00 95.94 212 THR A O 1
ATOM 1694 N N . VAL A 1 213 ? 20.405 7.333 -3.192 1.00 97.19 213 VAL A N 1
ATOM 1695 C CA . VAL A 1 213 ? 19.638 8.521 -3.574 1.00 97.19 213 VAL A CA 1
ATOM 1696 C C . VAL A 1 213 ? 18.307 8.566 -2.824 1.00 97.19 213 VAL A C 1
ATOM 1698 O O . VAL A 1 213 ? 17.970 9.619 -2.282 1.00 97.19 213 VAL A O 1
ATOM 1701 N N . THR A 1 214 ? 17.567 7.454 -2.736 1.00 96.44 214 THR A N 1
ATOM 1702 C CA . THR A 1 214 ? 16.272 7.421 -2.034 1.00 96.44 214 THR A CA 1
ATOM 1703 C C . THR A 1 214 ? 16.413 7.683 -0.537 1.00 96.44 214 THR A C 1
ATOM 1705 O O . THR A 1 214 ? 15.656 8.491 0.001 1.00 96.44 214 THR A O 1
ATOM 1708 N N . ASP A 1 215 ? 17.419 7.099 0.117 1.00 95.75 215 ASP A N 1
ATOM 1709 C CA . ASP A 1 215 ? 17.688 7.324 1.543 1.00 95.75 215 ASP A CA 1
ATOM 1710 C C . ASP A 1 215 ? 18.113 8.768 1.807 1.00 95.75 215 ASP A C 1
ATOM 1712 O O . ASP A 1 215 ? 17.657 9.403 2.761 1.00 95.75 215 ASP A O 1
ATOM 1716 N N . THR A 1 216 ? 18.940 9.329 0.920 1.00 97.75 216 THR A N 1
ATOM 1717 C CA . THR A 1 216 ? 19.363 10.729 1.014 1.00 97.75 216 THR A CA 1
ATOM 1718 C C . THR A 1 216 ? 18.167 11.668 0.881 1.00 97.75 216 THR A C 1
ATOM 1720 O O . THR A 1 216 ? 18.042 12.610 1.663 1.00 97.75 216 THR A O 1
ATOM 1723 N N . ILE A 1 217 ? 17.261 11.425 -0.071 1.00 97.62 217 ILE A N 1
ATOM 1724 C CA . ILE A 1 217 ? 16.037 12.225 -0.211 1.00 97.62 217 ILE A CA 1
ATOM 1725 C C . ILE A 1 217 ? 15.195 12.125 1.066 1.00 97.62 217 ILE A C 1
ATOM 1727 O O . ILE A 1 217 ? 14.791 13.155 1.607 1.00 97.62 217 ILE A O 1
ATOM 1731 N N . ALA A 1 218 ? 14.980 10.916 1.588 1.00 96.38 218 ALA A N 1
ATOM 1732 C CA . ALA A 1 218 ? 14.194 10.702 2.799 1.00 96.38 218 ALA A CA 1
ATOM 1733 C C . ALA A 1 218 ? 14.779 11.437 4.015 1.00 96.38 218 ALA A C 1
ATOM 1735 O O . ALA A 1 218 ? 14.043 12.133 4.715 1.00 96.38 218 ALA A O 1
ATOM 1736 N N . TRP A 1 219 ? 16.096 11.352 4.227 1.00 96.69 219 TRP A N 1
ATOM 1737 C CA . TRP A 1 219 ? 16.787 12.030 5.329 1.00 96.69 219 TRP A CA 1
ATOM 1738 C C . TRP A 1 219 ? 16.666 13.555 5.261 1.00 96.69 219 TRP A C 1
ATOM 1740 O O . TRP A 1 219 ? 16.529 14.217 6.287 1.00 96.69 219 TRP A O 1
ATOM 1750 N N . ASN A 1 220 ? 16.716 14.124 4.054 1.00 97.81 220 ASN A N 1
ATOM 1751 C CA . ASN A 1 220 ? 16.669 15.575 3.869 1.00 97.81 220 ASN A CA 1
ATOM 1752 C C . ASN A 1 220 ? 15.244 16.149 3.911 1.00 97.81 220 ASN A C 1
ATOM 1754 O O . ASN A 1 220 ? 15.078 17.327 4.225 1.00 97.81 220 ASN A O 1
ATOM 1758 N N . VAL A 1 221 ? 14.225 15.355 3.569 1.00 97.81 221 VAL A N 1
ATOM 1759 C CA . VAL A 1 221 ? 12.835 15.828 3.447 1.00 97.81 221 VAL A CA 1
ATOM 1760 C C . VAL A 1 221 ? 12.005 15.534 4.697 1.00 97.81 221 VAL A C 1
ATOM 1762 O O . VAL A 1 221 ? 11.143 16.336 5.061 1.00 97.81 221 VAL A O 1
ATOM 1765 N N . LEU A 1 222 ? 12.223 14.394 5.358 1.00 95.81 222 LEU A N 1
ATOM 1766 C CA . LEU A 1 222 ? 11.365 13.946 6.453 1.00 95.81 222 LEU A CA 1
ATOM 1767 C C . LEU A 1 222 ? 11.828 14.487 7.816 1.00 95.81 222 LEU A C 1
ATOM 1769 O O . LEU A 1 222 ? 13.027 14.547 8.090 1.00 95.81 222 LEU A O 1
ATOM 1773 N N . PRO A 1 223 ? 10.897 14.809 8.736 1.00 97.38 223 PRO A N 1
ATOM 1774 C CA . PRO A 1 223 ? 11.245 15.063 10.129 1.00 97.38 223 PRO A CA 1
ATOM 1775 C C . PRO A 1 223 ? 11.968 13.862 10.747 1.00 97.38 223 PRO A C 1
ATOM 1777 O O . PRO A 1 223 ? 11.596 12.716 10.495 1.00 97.38 223 PRO A O 1
ATOM 1780 N N . THR A 1 224 ? 12.931 14.111 11.637 1.00 93.44 224 THR A N 1
ATOM 1781 C CA . THR A 1 224 ? 13.798 13.071 12.220 1.00 93.44 224 THR A CA 1
ATOM 1782 C C . THR A 1 224 ? 13.022 11.883 12.796 1.00 93.44 224 THR A C 1
ATOM 1784 O O . THR A 1 224 ? 13.352 10.738 12.508 1.00 93.44 224 THR A O 1
ATOM 1787 N N . GLY A 1 225 ? 11.952 12.134 13.560 1.00 92.25 225 GLY A N 1
ATOM 1788 C CA . GLY A 1 225 ? 11.130 11.060 14.132 1.00 92.25 225 GLY A CA 1
ATOM 1789 C C . GLY A 1 225 ? 10.390 10.221 13.083 1.00 92.25 225 GLY A C 1
ATOM 1790 O O . GLY A 1 225 ? 10.244 9.018 13.259 1.00 92.25 225 GLY A O 1
ATOM 1791 N N . PHE A 1 226 ? 9.965 10.835 11.975 1.00 91.44 226 PHE A N 1
ATOM 1792 C CA . PHE A 1 226 ? 9.338 10.121 10.860 1.00 91.44 226 PHE A CA 1
ATOM 1793 C C . PHE A 1 226 ? 10.360 9.297 10.079 1.00 91.44 226 PHE A C 1
ATOM 1795 O O . PHE A 1 226 ? 10.075 8.153 9.742 1.00 91.44 226 PHE A O 1
ATOM 1802 N N . PHE A 1 227 ? 11.549 9.849 9.829 1.00 93.50 227 PHE A N 1
ATOM 1803 C CA . PHE A 1 227 ? 12.617 9.129 9.142 1.00 93.50 227 PHE A CA 1
ATOM 1804 C C . PHE A 1 227 ? 12.979 7.832 9.876 1.00 93.50 227 PHE A C 1
ATOM 1806 O O . PHE A 1 227 ? 12.903 6.757 9.287 1.00 93.50 227 PHE A O 1
ATOM 1813 N N . PHE A 1 228 ? 13.276 7.913 11.178 1.00 92.00 228 PHE A N 1
ATOM 1814 C CA . PHE A 1 228 ? 13.628 6.730 11.970 1.00 92.00 228 PHE A CA 1
ATOM 1815 C C . PHE A 1 228 ? 12.485 5.727 12.120 1.00 92.00 228 PHE A C 1
ATOM 1817 O O . PHE A 1 228 ? 12.755 4.563 12.347 1.00 92.00 228 PHE A O 1
ATOM 1824 N N . PHE A 1 229 ? 11.224 6.147 12.005 1.00 90.00 229 PHE A N 1
ATOM 1825 C CA . PHE A 1 229 ? 10.093 5.219 12.063 1.00 90.00 229 PHE A CA 1
ATOM 1826 C C . PHE A 1 229 ? 9.905 4.408 10.767 1.00 90.00 229 PHE A C 1
ATOM 1828 O O . PHE A 1 229 ? 9.351 3.312 10.811 1.00 90.00 229 PHE A O 1
ATOM 1835 N N . PHE A 1 230 ? 10.300 4.957 9.613 1.00 89.19 230 PHE A N 1
ATOM 1836 C CA . PHE A 1 230 ? 10.073 4.336 8.301 1.00 89.19 230 PHE A CA 1
ATOM 1837 C C . PHE A 1 230 ? 11.315 3.677 7.689 1.00 89.19 230 PHE A C 1
ATOM 1839 O O . PHE A 1 230 ? 11.161 2.716 6.940 1.00 89.19 230 PHE A O 1
ATOM 1846 N N . PHE A 1 231 ? 12.511 4.202 7.963 1.00 89.12 231 PHE A N 1
ATOM 1847 C CA . PHE A 1 231 ? 13.756 3.807 7.289 1.00 89.12 231 PHE A CA 1
ATOM 1848 C C . PHE A 1 231 ? 14.740 3.047 8.195 1.00 89.12 231 PHE A C 1
ATOM 1850 O O . PHE A 1 231 ? 15.764 2.581 7.700 1.00 89.12 231 PHE A O 1
ATOM 1857 N N . PHE A 1 232 ? 14.450 2.912 9.494 1.00 83.06 232 PHE A N 1
ATOM 1858 C CA . PHE A 1 232 ? 15.268 2.206 10.489 1.00 83.06 232 PHE A CA 1
ATOM 1859 C C . PHE A 1 232 ? 14.393 1.327 11.387 1.00 83.06 232 PHE A C 1
ATOM 1861 O O . PHE A 1 232 ? 14.922 0.302 11.872 1.00 83.06 232 PHE A O 1
#

Secondary structure (DSSP, 8-state):
-HHHHHHHHHTTSPEEEEEE-TTSPPPPTT-EEEEE-TTSSSEEEEEHHHHHHHH-SSEEEEEESTTHHHHHHHHHHHHHHHHHHHHHHHHHHHHHHHHHHTTS-------------SS-EEETTEEEPPPPEEEESS-TT------TTS-TTHHHHHHH-HHHHHHHHHHHH-GGG---HHHHHGGG-HHHH--TT-TTSHHHHHHHHHHHHHHHHHHHHS-HHHHHHHH-